Protein AF-A0A3M1FA22-F1 (afdb_monomer)

Nearest PDB structures (foldseek):
  4tx5-assembly1_A  TM=2.414E-01  e=2.608E+00  Homo sapiens

Solvent-accessible surface area (backbone atoms only — not comparable to full-atom values): 14957 Å² total; per-residue (Å²): 143,89,87,89,90,87,85,82,82,72,70,73,69,61,61,70,62,59,69,70,68,76,74,78,75,74,78,82,72,77,76,82,73,74,78,55,62,67,58,56,53,53,51,50,57,51,53,48,64,76,40,41,70,59,52,52,51,50,49,53,50,51,63,52,46,52,60,30,49,50,44,39,55,64,57,46,44,68,72,73,44,65,66,33,44,54,55,23,42,53,50,51,52,52,51,54,51,51,53,44,49,54,53,47,43,71,76,42,73,85,56,55,72,69,62,46,52,53,53,44,52,54,51,48,54,51,48,51,69,74,40,44,69,61,50,52,50,52,22,51,57,46,15,48,60,50,46,59,77,48,25,49,98,85,66,49,53,60,70,95,52,70,68,61,52,58,39,47,54,30,12,51,34,32,65,75,76,69,40,62,42,80,45,72,59,94,92,37,36,24,28,53,89,43,67,69,88,76,33,40,82,51,74,87,49,68,68,23,51,50,46,28,50,50,34,58,62,49,34,77,81,41,70,89,62,53,64,65,61,48,53,67,44,45,64,34,52,52,54,34,59,48,44,57,62,50,35,56,53,29,25,72,77,54,38,82,82,54,53

Mean predicted aligned error: 10.84 Å

Sequence (259 aa):
MAKRKRKRNKNQRADLRKEGSQKATKEFRPSGTSINLSEWIGASSRFVRHNQRVLSALLLLVLVLIPFYTSVHFRMYPATLPITEKWAADTILNSVRNDLNAQITKQYPNLPPERKREVIEQELQKILAQQKSDFEAQVSQLSEQFKERLQDDTGQTYLLAIDPYFYLRRAELIVKTGDVCDEIRNGKCWDNHMIAPLGVPTKKDFHSSFGAWLYKAVSVFKPNLTVKNVFFYIPVLIASLSVIPAFFVGRRFGGNVAG

Radius of gyration: 34.2 Å; Cα contacts (8 Å, |Δi|>4): 177; chains: 1; bounding box: 95×69×77 Å

Foldseek 3Di:
DDDDDPDDPDPVVVPVVVVVPPPPPPPPPPPPPPVPVVVVVVVVVVVCVVCVVVVLVVVLVVVLVVQLVVLLVVLCCLLVVVVLLVVQLVVVLVVLLVVLLVVCCVVCVPDDPVVSVVVSVVVSVVCCVVCVVVSSVSSVVSSVVVQPVQAPPVSGGDDPDDVLVLLLQQLVCCLVPVGSAPDADPNFGWHCVPPPNPTDTDHDDPSSPVLNVQCVVVCVVPVPDDSRNSSSCPSSVVSSVVSVVCSVVLCVPPNSVRD

Structure (mmCIF, N/CA/C/O backbone):
data_AF-A0A3M1FA22-F1
#
_entry.id   AF-A0A3M1FA22-F1
#
loop_
_atom_site.group_PDB
_atom_site.id
_atom_site.type_symbol
_atom_site.label_atom_id
_atom_site.label_alt_id
_atom_site.label_comp_id
_atom_site.label_asym_id
_atom_site.label_entity_id
_atom_site.label_seq_id
_atom_site.pdbx_PDB_ins_code
_atom_site.Cartn_x
_atom_site.Cartn_y
_atom_site.Cartn_z
_atom_site.occupancy
_atom_site.B_iso_or_equiv
_atom_site.auth_seq_id
_atom_site.auth_comp_id
_atom_site.auth_asym_id
_atom_site.auth_atom_id
_atom_site.pdbx_PDB_model_num
ATOM 1 N N . MET A 1 1 ? -66.295 -22.919 32.875 1.00 49.31 1 MET A N 1
ATOM 2 C CA . MET A 1 1 ? -65.622 -24.187 33.250 1.00 49.31 1 MET A CA 1
ATOM 3 C C . MET A 1 1 ? -64.125 -24.117 32.920 1.00 49.31 1 MET A C 1
ATOM 5 O O . MET A 1 1 ? -63.765 -24.459 31.809 1.00 49.31 1 MET A O 1
ATOM 9 N N . ALA A 1 2 ? -63.242 -23.652 33.818 1.00 50.97 2 ALA A N 1
ATOM 10 C CA . ALA A 1 2 ? -61.779 -23.741 33.609 1.00 50.97 2 ALA A CA 1
ATOM 11 C C . ALA A 1 2 ? -60.977 -23.398 34.885 1.00 50.97 2 ALA A C 1
ATOM 13 O O . ALA A 1 2 ? -60.252 -22.412 34.943 1.00 50.97 2 ALA A O 1
ATOM 14 N N . LYS A 1 3 ? -61.097 -24.202 35.946 1.00 49.94 3 LYS A N 1
ATOM 15 C CA . LYS A 1 3 ? -60.182 -24.150 37.103 1.00 49.94 3 LYS A CA 1
ATOM 16 C C . LYS A 1 3 ? -59.990 -25.562 37.640 1.00 49.94 3 LYS A C 1
ATOM 18 O O . LYS A 1 3 ? -60.784 -25.992 38.461 1.00 49.94 3 LYS A O 1
ATOM 23 N N . ARG A 1 4 ? -58.971 -26.284 37.153 1.00 54.47 4 ARG A N 1
ATOM 24 C CA . ARG A 1 4 ? -58.336 -27.460 37.804 1.00 54.47 4 ARG A CA 1
ATOM 25 C C . ARG A 1 4 ? -57.328 -28.106 36.844 1.00 54.47 4 ARG A C 1
ATOM 27 O O . ARG A 1 4 ? -57.665 -29.064 36.169 1.00 54.47 4 ARG A O 1
ATOM 34 N N . LYS A 1 5 ? -56.097 -27.583 36.752 1.00 53.31 5 LYS A N 1
ATOM 35 C CA . LYS A 1 5 ? -54.937 -28.303 36.159 1.00 53.31 5 LYS A CA 1
ATOM 36 C C . LYS A 1 5 ? -53.596 -27.601 36.456 1.00 53.31 5 LYS A C 1
ATOM 38 O O . LYS A 1 5 ? -52.789 -27.348 35.577 1.00 53.31 5 LYS A O 1
ATOM 43 N N . ARG A 1 6 ? -53.332 -27.257 37.720 1.00 54.47 6 ARG A N 1
ATOM 44 C CA . ARG A 1 6 ? -52.010 -26.772 38.173 1.00 54.47 6 ARG A CA 1
ATOM 45 C C . ARG A 1 6 ? -51.721 -27.284 39.583 1.00 54.47 6 ARG A C 1
ATOM 47 O O . ARG A 1 6 ? -51.854 -26.538 40.542 1.00 54.47 6 ARG A O 1
ATOM 54 N N . LYS A 1 7 ? -51.393 -28.572 39.735 1.00 52.28 7 LYS A N 1
ATOM 55 C CA . LYS A 1 7 ? -50.818 -29.077 41.004 1.00 52.28 7 LYS A CA 1
ATOM 56 C C . LYS A 1 7 ? -50.035 -30.397 40.928 1.00 52.28 7 LYS A C 1
ATOM 58 O O . LYS A 1 7 ? -49.701 -30.937 41.970 1.00 52.28 7 LYS A O 1
ATOM 63 N N . ARG A 1 8 ? -49.699 -30.915 39.737 1.00 52.19 8 ARG A N 1
ATOM 64 C CA . ARG A 1 8 ? -49.077 -32.252 39.609 1.00 52.19 8 ARG A CA 1
ATOM 65 C C . ARG A 1 8 ? -47.599 -32.297 39.204 1.00 52.19 8 ARG A C 1
ATOM 67 O O . ARG A 1 8 ? -47.082 -33.389 39.055 1.00 52.19 8 ARG A O 1
ATOM 74 N N . ASN A 1 9 ? -46.906 -31.161 39.068 1.00 51.38 9 ASN A N 1
ATOM 75 C CA . ASN A 1 9 ? -45.573 -31.142 38.440 1.00 51.38 9 ASN A CA 1
ATOM 76 C C . ASN A 1 9 ? -44.410 -30.652 39.331 1.00 51.38 9 ASN A C 1
ATOM 78 O O . ASN A 1 9 ? -43.408 -30.165 38.819 1.00 51.38 9 ASN A O 1
ATOM 82 N N . LYS A 1 10 ? -44.538 -30.727 40.667 1.00 53.62 10 LYS A N 1
ATOM 83 C CA . LYS A 1 10 ? -43.432 -30.396 41.595 1.00 53.62 10 LYS A CA 1
ATOM 84 C C . LYS A 1 10 ? -42.736 -31.612 42.220 1.00 53.62 10 LYS A C 1
ATOM 86 O O . LYS A 1 10 ? -41.577 -31.479 42.588 1.00 53.62 10 LYS A O 1
ATOM 91 N N . ASN A 1 11 ? -43.366 -32.790 42.257 1.00 50.53 11 ASN A N 1
ATOM 92 C CA . ASN A 1 11 ? -42.772 -33.954 42.932 1.00 50.53 11 ASN A CA 1
ATOM 93 C C . ASN A 1 11 ? -41.852 -34.802 42.036 1.00 50.53 11 ASN A C 1
ATOM 95 O O . ASN A 1 11 ? -40.960 -35.450 42.557 1.00 50.53 11 ASN A O 1
ATOM 99 N N . GLN A 1 12 ? -41.959 -34.733 40.703 1.00 53.31 12 GLN A N 1
ATOM 100 C CA . GLN A 1 12 ? -41.071 -35.497 39.803 1.00 53.31 12 GLN A CA 1
ATOM 101 C C . GLN A 1 12 ? -39.657 -34.908 39.635 1.00 53.31 12 GLN A C 1
ATOM 103 O O . GLN A 1 12 ? -38.769 -35.582 39.125 1.00 53.31 12 GLN A O 1
ATOM 108 N N . ARG A 1 13 ? -39.410 -33.663 40.068 1.00 53.06 13 ARG A N 1
ATOM 109 C CA . ARG A 1 13 ? -38.077 -33.029 39.974 1.00 53.06 13 ARG A CA 1
ATOM 110 C C . ARG A 1 13 ? -37.176 -33.274 41.190 1.00 53.06 13 ARG A C 1
ATOM 112 O O . ARG A 1 13 ? -36.001 -32.927 41.127 1.00 53.06 13 ARG A O 1
ATOM 119 N N . ALA A 1 14 ? -37.700 -33.847 42.275 1.00 53.50 14 ALA A N 1
ATOM 120 C CA . ALA A 1 14 ? -36.906 -34.144 43.468 1.00 53.50 14 ALA A CA 1
ATOM 121 C C . ALA A 1 14 ? -36.175 -35.497 43.369 1.00 53.50 14 ALA A C 1
ATOM 123 O O . ALA A 1 14 ? -35.043 -35.602 43.838 1.00 53.50 14 ALA A O 1
ATOM 124 N N . ASP A 1 15 ? -36.763 -36.487 42.692 1.00 53.47 15 ASP A N 1
ATOM 125 C CA . ASP A 1 15 ? -36.201 -37.845 42.641 1.00 53.47 15 ASP A CA 1
ATOM 126 C C . ASP A 1 15 ? -35.085 -38.004 41.596 1.00 53.47 15 ASP A C 1
ATOM 128 O O . ASP A 1 15 ? -34.085 -38.673 41.853 1.00 53.47 15 ASP A O 1
ATOM 132 N N . LEU A 1 16 ? -35.137 -37.263 40.482 1.00 53.31 16 LEU A N 1
ATOM 133 C CA . LEU A 1 16 ? -34.076 -37.281 39.458 1.00 53.31 16 LEU A CA 1
ATOM 134 C C . LEU A 1 16 ? -32.750 -36.641 39.914 1.00 53.31 16 LEU A C 1
ATOM 136 O O . LEU A 1 16 ? -31.742 -36.741 39.217 1.00 53.31 16 LEU A O 1
ATOM 140 N N . ARG A 1 17 ? -32.719 -35.984 41.082 1.00 52.06 17 ARG A N 1
ATOM 141 C CA . ARG A 1 17 ? -31.495 -35.384 41.639 1.00 52.06 17 ARG A CA 1
ATOM 142 C C . ARG A 1 17 ? -30.703 -36.335 42.539 1.00 52.06 17 ARG A C 1
ATOM 144 O O . ARG A 1 17 ? -29.546 -36.039 42.822 1.00 52.06 17 ARG A O 1
ATOM 151 N N . LYS A 1 18 ? -31.286 -37.459 42.977 1.00 52.22 18 LYS A N 1
ATOM 152 C CA . LYS A 1 18 ? -30.604 -38.411 43.872 1.00 52.22 18 LYS A CA 1
ATOM 153 C C . LYS A 1 18 ? -29.919 -39.567 43.139 1.00 52.22 18 LYS A C 1
ATOM 155 O O . LYS A 1 18 ? -28.879 -40.019 43.605 1.00 52.22 18 LYS A O 1
ATOM 160 N N . GLU A 1 19 ? -30.391 -39.967 41.958 1.00 49.94 19 GLU A N 1
ATOM 161 C CA . GLU A 1 19 ? -29.734 -41.032 41.174 1.00 49.94 19 GLU A CA 1
ATOM 162 C C . GLU A 1 19 ? -28.471 -40.571 40.422 1.00 49.94 19 GLU A C 1
ATOM 164 O O . GLU A 1 19 ? -27.585 -41.378 40.143 1.00 49.94 19 GLU A O 1
ATOM 169 N N . GLY A 1 20 ? -28.322 -39.268 40.153 1.00 48.00 20 GLY A N 1
ATOM 170 C CA . GLY A 1 20 ? -27.117 -38.714 39.518 1.00 48.00 20 GLY A CA 1
ATOM 171 C C . GLY A 1 20 ? -25.908 -38.563 40.452 1.00 48.00 20 GLY A C 1
ATOM 172 O O . GLY A 1 20 ? -24.789 -38.404 39.974 1.00 48.00 20 GLY A O 1
ATOM 173 N N . SER A 1 21 ? -26.108 -38.627 41.774 1.00 51.03 21 SER A N 1
ATOM 174 C CA . SER A 1 21 ? -25.048 -38.353 42.758 1.00 51.03 21 SER A CA 1
ATOM 175 C C . SER A 1 21 ? -24.297 -39.600 43.240 1.00 51.03 21 SER A C 1
ATOM 177 O O . SER A 1 21 ? -23.256 -39.454 43.873 1.00 51.03 21 SER A O 1
ATOM 179 N N . GLN A 1 22 ? -24.785 -40.814 42.959 1.00 51.31 22 GLN A N 1
ATOM 180 C CA . GLN A 1 22 ? -24.166 -42.059 43.450 1.00 51.31 22 GLN A CA 1
ATOM 181 C C . GLN A 1 22 ? -23.336 -42.816 42.399 1.00 51.31 22 GLN A C 1
ATOM 183 O O . GLN A 1 22 ? -22.720 -43.826 42.721 1.00 51.31 22 GLN A O 1
ATOM 188 N N . LYS A 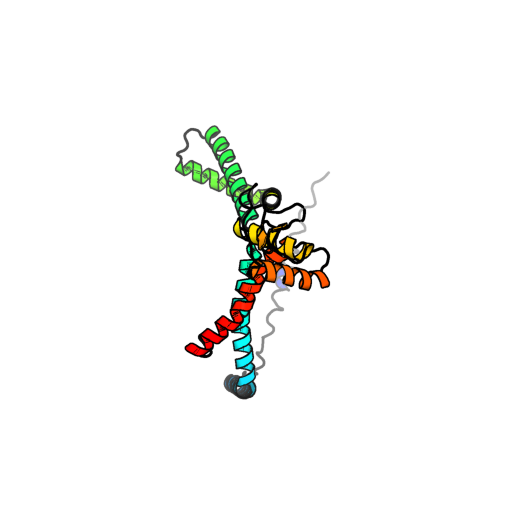1 23 ? -23.253 -42.329 41.151 1.00 51.00 23 LYS A N 1
ATOM 189 C CA . LYS A 1 23 ? -22.415 -42.936 40.094 1.00 51.00 23 LYS A CA 1
ATOM 190 C C . LYS A 1 23 ? -21.065 -42.242 39.859 1.00 51.00 23 LYS A C 1
ATOM 192 O O . LYS A 1 23 ? -20.334 -42.648 38.961 1.00 51.00 23 LYS A O 1
ATOM 197 N N . ALA A 1 24 ? -20.705 -41.238 40.660 1.00 54.25 24 ALA A N 1
ATOM 198 C CA . ALA A 1 24 ? -19.512 -40.409 40.444 1.00 54.25 24 ALA A CA 1
ATOM 199 C C . ALA A 1 24 ? -18.382 -40.627 41.471 1.00 54.25 24 ALA A C 1
ATOM 201 O O . ALA A 1 24 ? -17.575 -39.735 41.702 1.00 54.25 24 ALA A O 1
ATOM 202 N N . THR A 1 25 ? -18.294 -41.812 42.074 1.00 52.91 25 THR A N 1
ATOM 203 C CA . THR A 1 25 ? -17.141 -42.237 42.889 1.00 52.91 25 THR A CA 1
ATOM 204 C C . THR A 1 25 ? -16.625 -43.591 42.410 1.00 52.91 25 THR A C 1
ATOM 206 O O . THR A 1 25 ? -16.435 -44.528 43.179 1.00 52.91 25 THR A O 1
ATOM 209 N N . LYS A 1 26 ? -16.371 -43.716 41.101 1.00 53.75 26 LYS A N 1
ATOM 210 C CA . LYS A 1 26 ? -15.344 -44.662 40.657 1.00 53.75 26 LYS A CA 1
ATOM 211 C C . LYS A 1 26 ? -14.007 -44.041 41.027 1.00 53.75 26 LYS A C 1
ATOM 213 O O . LYS A 1 26 ? -13.558 -43.106 40.373 1.00 53.75 26 LYS A O 1
ATOM 218 N N . GLU A 1 27 ? -13.446 -44.544 42.120 1.00 54.69 27 GLU A N 1
ATOM 219 C CA . GLU A 1 27 ? -12.057 -44.370 42.528 1.00 54.69 27 GLU A CA 1
ATOM 220 C C . GLU A 1 27 ? -11.155 -44.382 41.288 1.00 54.69 27 GLU A C 1
ATOM 222 O O . GLU A 1 27 ? -10.941 -45.416 40.649 1.00 54.69 27 GLU A O 1
ATOM 227 N N . PHE A 1 28 ? -10.663 -43.203 40.916 1.00 57.84 28 PHE A N 1
ATOM 228 C CA . PHE A 1 28 ? -9.577 -43.072 39.964 1.00 57.84 28 PHE A CA 1
ATOM 229 C C . PHE A 1 28 ? -8.345 -43.650 40.656 1.00 57.84 28 PHE A C 1
ATOM 231 O O . PHE A 1 28 ? -7.681 -42.963 41.426 1.00 57.84 28 PHE A O 1
ATOM 238 N N . ARG A 1 29 ? -8.079 -44.942 40.449 1.00 55.88 29 ARG A N 1
ATOM 239 C CA . ARG A 1 29 ? -6.776 -45.525 40.761 1.00 55.88 29 ARG A CA 1
ATOM 240 C C . ARG A 1 29 ? -5.818 -44.997 39.697 1.00 55.88 29 ARG A C 1
ATOM 242 O O . ARG A 1 29 ? -5.951 -45.428 38.549 1.00 55.88 29 ARG A O 1
ATOM 249 N N . PRO A 1 30 ? -4.895 -44.070 40.011 1.00 57.91 30 PRO A N 1
ATOM 250 C CA . PRO A 1 30 ? -3.861 -43.718 39.056 1.00 57.91 30 PRO A CA 1
ATOM 251 C C . PRO A 1 30 ? -3.089 -45.005 38.766 1.00 57.91 30 PRO A C 1
ATOM 253 O O . PRO A 1 30 ? -2.497 -45.596 39.669 1.00 57.91 30 PRO A O 1
ATOM 256 N N . SER A 1 31 ? -3.151 -45.495 37.528 1.00 60.25 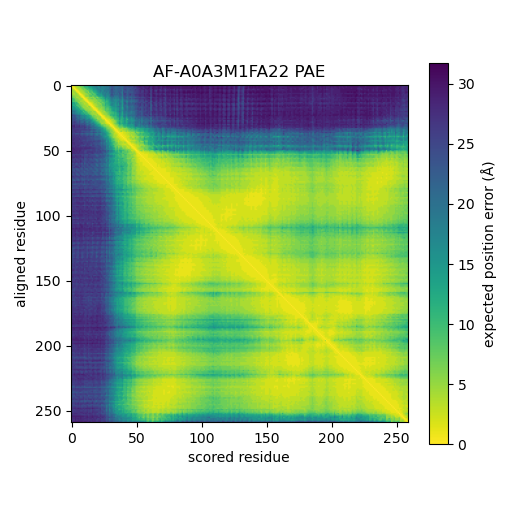31 SER A N 1
ATOM 257 C CA . SER A 1 31 ? -2.254 -46.552 37.080 1.00 60.25 31 SER A CA 1
ATOM 258 C C . SER A 1 31 ? -0.839 -46.026 37.292 1.00 60.25 31 SER A C 1
ATOM 260 O O . SER A 1 31 ? -0.435 -45.068 36.634 1.00 60.25 31 SER A O 1
ATOM 262 N N . GLY A 1 32 ? -0.136 -46.589 38.274 1.00 57.88 32 GLY A N 1
ATOM 263 C CA . GLY A 1 32 ? 1.188 -46.170 38.722 1.00 57.88 32 GLY A CA 1
ATOM 264 C C . GLY A 1 32 ? 2.287 -46.480 37.712 1.00 57.88 32 GLY A C 1
ATOM 265 O O . GLY A 1 32 ? 3.262 -47.138 38.046 1.00 57.88 32 GLY A O 1
ATOM 266 N N . THR A 1 33 ? 2.159 -45.999 36.480 1.00 63.16 33 THR A N 1
ATOM 267 C CA . THR A 1 33 ? 3.319 -45.698 35.649 1.00 63.16 33 THR A CA 1
ATOM 268 C C . THR A 1 33 ? 3.895 -44.394 36.178 1.00 63.16 33 THR A C 1
ATOM 270 O O . THR A 1 33 ? 3.493 -43.310 35.752 1.00 63.16 33 THR A O 1
ATOM 273 N N . SER A 1 34 ? 4.791 -44.483 37.162 1.00 66.94 34 SER A N 1
ATOM 274 C CA . SER A 1 34 ? 5.666 -43.366 37.501 1.00 66.94 34 SER A CA 1
ATOM 275 C C . SER A 1 34 ? 6.466 -43.037 36.243 1.00 66.94 34 SER A C 1
ATOM 277 O O . SER A 1 34 ? 7.372 -43.767 35.850 1.00 66.94 34 SER A O 1
ATOM 279 N N . ILE A 1 35 ? 6.076 -41.966 35.549 1.00 64.88 35 ILE A N 1
ATOM 280 C CA . ILE A 1 35 ? 6.844 -41.455 34.418 1.00 64.88 35 ILE A CA 1
ATOM 281 C C . ILE A 1 35 ? 8.196 -41.053 34.996 1.00 64.88 35 ILE A C 1
ATOM 283 O O . ILE A 1 35 ? 8.306 -40.071 35.732 1.00 64.88 35 ILE A O 1
ATOM 287 N N . ASN A 1 36 ? 9.213 -41.863 34.723 1.00 72.81 36 ASN A N 1
ATOM 288 C CA . ASN A 1 36 ? 10.549 -41.626 35.222 1.00 72.81 36 ASN A CA 1
ATOM 289 C C . ASN A 1 36 ? 11.136 -40.451 34.436 1.00 72.81 36 ASN A C 1
ATOM 291 O O . ASN A 1 36 ? 11.658 -40.605 33.332 1.00 72.81 36 ASN A O 1
ATOM 295 N N . LEU A 1 37 ? 10.979 -39.246 34.988 1.00 70.25 37 LEU A N 1
ATOM 296 C CA . LEU A 1 37 ? 11.345 -37.987 34.338 1.00 70.25 37 LEU A CA 1
ATOM 297 C C . LEU A 1 37 ? 12.810 -37.998 33.865 1.00 70.25 37 LEU A C 1
ATOM 299 O O . LEU A 1 37 ? 13.131 -37.448 32.815 1.00 70.25 37 LEU A O 1
ATOM 303 N N . SER A 1 38 ? 13.681 -38.699 34.596 1.00 75.12 38 SER A N 1
ATOM 304 C CA . SER A 1 38 ? 15.095 -38.875 34.254 1.00 75.12 38 SER A CA 1
ATOM 305 C C . SER A 1 38 ? 15.324 -39.679 32.964 1.00 75.12 38 SER A C 1
ATOM 307 O O . SER A 1 38 ? 16.185 -39.311 32.163 1.00 75.12 38 SER A O 1
ATOM 309 N N . GLU A 1 39 ? 14.523 -40.715 32.695 1.00 72.31 39 GLU A N 1
ATOM 310 C CA . GLU A 1 39 ? 14.610 -41.503 31.459 1.00 72.31 39 GLU A CA 1
ATOM 311 C C . GLU A 1 39 ? 14.095 -40.714 30.256 1.00 72.31 39 GLU A C 1
ATOM 313 O O . GLU A 1 39 ? 14.698 -40.758 29.181 1.00 72.31 39 GLU A O 1
ATOM 318 N N . TRP A 1 40 ? 13.035 -39.924 30.441 1.00 69.12 40 TRP A N 1
ATOM 319 C CA . TRP A 1 40 ? 12.486 -39.071 29.385 1.00 69.12 40 TRP A CA 1
ATOM 320 C C . TRP A 1 40 ? 13.443 -37.921 29.018 1.00 69.12 40 TRP A C 1
ATOM 322 O O . TRP A 1 40 ? 13.670 -37.633 27.839 1.00 69.12 40 TRP A O 1
ATOM 332 N N . ILE A 1 41 ? 14.101 -37.320 30.015 1.00 70.56 41 ILE A N 1
ATOM 333 C CA . ILE A 1 41 ? 15.177 -36.332 29.817 1.00 70.56 41 ILE A CA 1
ATOM 334 C C . ILE A 1 41 ? 16.418 -36.987 29.167 1.00 70.56 41 ILE A C 1
ATOM 336 O O . ILE A 1 41 ? 17.057 -36.418 28.276 1.00 70.56 41 ILE A O 1
ATOM 340 N N . GLY A 1 42 ? 16.754 -38.222 29.548 1.00 72.06 42 GLY A N 1
ATOM 341 C CA . GLY A 1 42 ? 17.864 -38.983 28.963 1.00 72.06 42 GLY A CA 1
ATOM 342 C C . GLY A 1 42 ? 17.625 -39.420 27.511 1.00 72.06 42 GLY A C 1
ATOM 343 O O . GLY A 1 42 ? 18.556 -39.448 26.702 1.00 72.06 42 GLY A O 1
ATOM 344 N N . ALA A 1 43 ? 16.385 -39.753 27.148 1.00 69.31 43 ALA A N 1
ATOM 345 C CA . ALA A 1 43 ? 15.997 -40.092 25.780 1.00 69.31 43 ALA A CA 1
ATOM 346 C C . ALA A 1 43 ? 15.965 -38.849 24.875 1.00 69.31 43 ALA A C 1
ATOM 348 O O . ALA A 1 43 ? 16.538 -38.868 23.783 1.00 69.31 43 ALA A O 1
ATOM 349 N N . SER A 1 44 ? 15.391 -37.740 25.357 1.00 66.12 44 SER A N 1
ATOM 350 C CA . SER A 1 44 ? 15.338 -36.479 24.606 1.00 66.12 44 SER A CA 1
ATOM 351 C C . SER A 1 44 ? 16.732 -35.882 24.370 1.00 66.12 44 SER A C 1
ATOM 353 O O . SER A 1 44 ? 17.049 -35.488 23.250 1.00 66.12 44 SER A O 1
ATOM 355 N N . SER A 1 45 ? 17.632 -35.915 25.358 1.00 72.94 45 SER A N 1
ATOM 356 C CA . SER A 1 45 ? 19.009 -35.408 25.203 1.00 72.94 45 SER A CA 1
ATOM 357 C C . SER A 1 45 ? 19.898 -36.245 24.266 1.00 72.94 45 SER A C 1
ATOM 359 O O . SER A 1 45 ? 20.851 -35.719 23.680 1.00 72.94 45 SER A O 1
ATOM 361 N N . ARG A 1 46 ? 19.619 -37.548 24.101 1.00 70.62 46 ARG A N 1
ATOM 362 C CA . ARG A 1 46 ? 20.296 -38.407 23.109 1.00 70.62 46 ARG A CA 1
ATOM 363 C C . ARG A 1 46 ? 19.790 -38.134 21.695 1.00 70.62 46 ARG A C 1
ATOM 365 O O . ARG A 1 46 ? 20.602 -37.997 20.783 1.00 70.62 46 ARG A O 1
ATOM 372 N N . PHE A 1 47 ? 18.480 -37.960 21.534 1.00 66.69 47 PHE A N 1
ATOM 373 C CA . PHE A 1 47 ? 17.872 -37.580 20.259 1.00 66.69 47 PHE A CA 1
ATOM 374 C C . PHE A 1 47 ? 18.351 -36.201 19.778 1.00 66.69 47 PHE A C 1
ATOM 376 O O . PHE A 1 47 ? 18.742 -36.044 18.623 1.00 66.69 47 PHE A O 1
ATOM 383 N N . VAL A 1 48 ? 18.416 -35.217 20.682 1.00 70.50 48 VAL A N 1
ATOM 384 C CA . VAL A 1 48 ? 18.900 -33.859 20.379 1.00 70.50 48 VAL A CA 1
ATOM 385 C C . VAL A 1 48 ? 20.359 -33.863 19.920 1.00 70.50 48 VAL A C 1
ATOM 387 O O . VAL A 1 48 ? 20.689 -33.171 18.962 1.00 70.50 48 VAL A O 1
ATOM 390 N N . ARG A 1 49 ? 21.233 -34.663 20.545 1.00 72.56 49 ARG A N 1
ATOM 391 C CA . ARG A 1 49 ? 22.640 -34.782 20.119 1.00 72.56 49 ARG A CA 1
ATOM 392 C C . ARG A 1 49 ? 22.789 -35.470 18.764 1.00 72.56 49 ARG A C 1
ATOM 394 O O . ARG A 1 49 ? 23.601 -35.029 17.957 1.00 72.56 49 ARG A O 1
ATOM 401 N N . HIS A 1 50 ? 21.996 -36.508 18.496 1.00 77.56 50 HIS A N 1
ATOM 402 C CA . HIS A 1 50 ? 22.029 -37.209 17.210 1.00 77.56 50 HIS A CA 1
ATOM 403 C C . HIS A 1 50 ? 21.539 -36.317 16.055 1.00 77.56 50 HIS A C 1
ATOM 405 O O . HIS A 1 50 ? 22.134 -36.308 14.981 1.00 77.56 50 HIS A O 1
ATOM 411 N N . ASN A 1 51 ? 20.527 -35.481 16.312 1.00 84.19 51 ASN A N 1
ATOM 412 C CA . ASN A 1 51 ? 19.900 -34.624 15.303 1.00 84.19 51 ASN A CA 1
ATOM 413 C C . ASN A 1 51 ? 20.322 -33.150 15.383 1.00 84.19 51 ASN A C 1
ATOM 415 O O . ASN A 1 51 ? 19.686 -32.297 14.762 1.00 84.19 51 ASN A O 1
ATOM 419 N N . GLN A 1 52 ? 21.399 -32.824 16.104 1.00 84.25 52 GLN A N 1
ATOM 420 C CA . GLN A 1 52 ? 21.781 -31.437 16.390 1.00 84.25 52 GLN A CA 1
ATOM 421 C C . GLN A 1 52 ? 21.959 -30.597 15.117 1.00 84.25 52 GLN A C 1
ATOM 423 O O . GLN A 1 52 ? 21.495 -29.464 15.061 1.00 84.25 52 GLN A O 1
ATOM 428 N N . ARG A 1 53 ? 22.555 -31.163 14.057 1.00 83.00 53 ARG A N 1
ATOM 429 C CA . ARG A 1 53 ? 22.741 -30.468 12.768 1.00 83.00 53 ARG A CA 1
ATOM 430 C C . ARG A 1 53 ? 21.416 -30.145 12.074 1.00 83.00 53 ARG A C 1
ATOM 432 O O . ARG A 1 53 ? 21.260 -29.049 11.545 1.00 83.00 53 ARG A O 1
ATOM 439 N N . VAL A 1 54 ? 20.465 -31.079 12.105 1.00 85.88 54 VAL A N 1
ATOM 440 C CA . VAL A 1 54 ? 19.126 -30.898 11.520 1.00 85.88 54 VAL A CA 1
ATOM 441 C C . VAL A 1 54 ? 18.340 -29.867 12.325 1.00 85.88 54 VAL A C 1
ATOM 443 O O . VAL A 1 54 ? 17.738 -28.966 11.750 1.00 85.88 54 VAL A O 1
ATOM 446 N N . LEU A 1 55 ? 18.411 -29.943 13.656 1.00 85.12 55 LEU A N 1
ATOM 447 C CA . LEU A 1 55 ? 17.749 -28.997 14.549 1.00 85.12 55 LEU A CA 1
ATOM 448 C C . LEU A 1 55 ? 18.303 -27.573 14.374 1.00 85.12 55 LEU A C 1
ATOM 450 O O . LEU A 1 55 ? 17.534 -26.620 14.306 1.00 85.12 55 LEU A O 1
ATOM 454 N N . SER A 1 56 ? 19.625 -27.423 14.234 1.00 84.06 56 SER A N 1
ATOM 455 C CA . SER A 1 56 ? 20.257 -26.132 13.940 1.00 84.06 56 SER A CA 1
ATOM 456 C C . SER A 1 56 ? 19.871 -25.589 12.562 1.00 84.06 56 SER A C 1
ATOM 458 O O . SER A 1 56 ? 19.638 -24.392 12.435 1.00 84.06 56 SER A O 1
ATOM 460 N N . ALA A 1 57 ? 19.770 -26.437 11.536 1.00 86.62 57 ALA A N 1
ATOM 461 C CA . ALA A 1 57 ? 19.324 -26.011 10.209 1.00 86.62 57 ALA A CA 1
ATOM 462 C C . ALA A 1 57 ? 17.853 -25.558 10.212 1.00 86.62 57 ALA A C 1
ATOM 464 O O . ALA A 1 57 ? 17.531 -24.526 9.628 1.00 86.62 57 ALA A O 1
ATOM 465 N N . LEU A 1 58 ? 16.979 -26.286 10.914 1.00 89.00 58 LEU A N 1
ATOM 466 C CA . LEU A 1 58 ? 15.576 -25.904 11.099 1.00 89.00 58 LEU A CA 1
ATOM 467 C C . LEU A 1 58 ? 15.443 -24.589 11.866 1.00 89.00 58 LEU A C 1
ATOM 469 O O . LEU A 1 58 ? 14.659 -23.734 11.468 1.00 89.00 58 LEU A O 1
ATOM 473 N N . LEU A 1 59 ? 16.233 -24.401 12.926 1.00 88.81 59 LEU A N 1
ATOM 474 C CA . LEU A 1 59 ? 16.258 -23.149 13.678 1.00 88.81 59 LEU A CA 1
ATOM 475 C C . LEU A 1 59 ? 16.647 -21.968 12.776 1.00 88.81 59 LEU A C 1
ATOM 477 O O . LEU A 1 59 ? 15.943 -20.964 12.763 1.00 88.81 59 LEU A O 1
ATOM 481 N N . LEU A 1 60 ? 17.722 -22.102 11.990 1.00 88.06 60 LEU A N 1
ATOM 482 C CA . LEU A 1 60 ? 18.153 -21.062 11.047 1.00 88.06 60 LEU A CA 1
ATOM 483 C C . LEU A 1 60 ? 17.067 -20.758 10.008 1.00 88.06 60 LEU A C 1
ATOM 485 O O . LEU A 1 60 ? 16.804 -19.599 9.711 1.00 88.06 60 LEU A O 1
ATOM 489 N N . LEU A 1 61 ? 16.401 -21.787 9.484 1.00 90.50 61 LEU A N 1
ATOM 490 C CA . LEU A 1 61 ? 15.296 -21.612 8.546 1.00 90.50 61 LEU A CA 1
ATOM 491 C C . LEU A 1 61 ? 14.134 -20.835 9.183 1.00 90.50 61 LEU A C 1
ATOM 493 O O . LEU A 1 61 ? 13.630 -19.896 8.575 1.00 90.50 61 LEU A O 1
ATOM 497 N N . VAL A 1 62 ? 13.749 -21.161 10.418 1.00 90.88 62 VAL A N 1
ATOM 498 C CA . VAL A 1 62 ? 12.713 -20.416 11.152 1.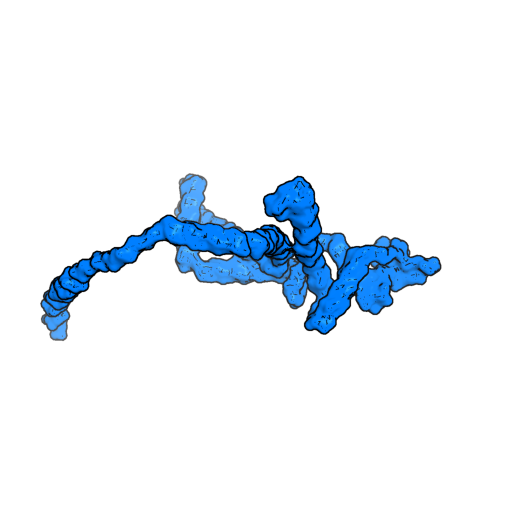00 90.88 62 VAL A CA 1
ATOM 499 C C . VAL A 1 62 ? 13.134 -18.959 11.382 1.00 90.88 62 VAL A C 1
ATOM 501 O O . VAL A 1 62 ? 12.322 -18.058 11.173 1.00 90.88 62 VAL A O 1
ATOM 504 N N . LEU A 1 63 ? 14.400 -18.714 11.734 1.00 89.75 63 LEU A N 1
ATOM 505 C CA . LEU A 1 63 ? 14.940 -17.363 11.930 1.00 89.75 63 LEU A CA 1
ATOM 506 C C . LEU A 1 63 ? 14.923 -16.516 10.651 1.00 89.75 63 LEU A C 1
ATOM 508 O O . LEU A 1 63 ? 14.706 -15.315 10.746 1.00 89.75 63 LEU A O 1
ATOM 512 N N . VAL A 1 64 ? 15.074 -17.115 9.465 1.00 92.06 64 VAL A N 1
ATOM 513 C CA . VAL A 1 64 ? 14.901 -16.411 8.177 1.00 92.06 64 VAL A CA 1
ATOM 514 C C . VAL A 1 64 ? 13.422 -16.219 7.834 1.00 92.06 64 VAL A C 1
ATOM 516 O O . VAL A 1 64 ? 13.026 -15.172 7.319 1.00 92.06 64 VAL A O 1
ATOM 519 N N . LEU A 1 65 ? 12.583 -17.222 8.102 1.00 93.50 65 LEU A N 1
ATOM 520 C CA . LEU A 1 65 ? 11.176 -17.202 7.701 1.00 93.50 65 LEU A CA 1
ATOM 521 C C . LEU A 1 65 ? 10.343 -16.172 8.465 1.00 93.50 65 LEU A C 1
ATOM 523 O O . LEU A 1 65 ? 9.438 -15.587 7.877 1.00 93.50 65 LEU A O 1
ATOM 527 N N . ILE A 1 66 ? 10.639 -15.919 9.741 1.00 93.31 66 ILE A N 1
ATOM 528 C CA . ILE A 1 66 ? 9.930 -14.905 10.537 1.00 93.31 66 ILE A CA 1
ATOM 529 C C . ILE A 1 66 ? 10.061 -13.495 9.921 1.00 93.31 66 ILE A C 1
ATOM 531 O O . ILE A 1 66 ? 9.027 -12.909 9.595 1.00 93.31 66 ILE A O 1
ATOM 535 N N . PRO A 1 67 ? 11.271 -12.932 9.713 1.00 93.56 67 PRO A N 1
ATOM 536 C CA . PRO A 1 67 ? 11.439 -11.617 9.095 1.00 93.56 67 PRO A CA 1
ATOM 537 C C . PRO A 1 67 ? 10.977 -11.591 7.636 1.00 93.56 67 PRO A C 1
ATOM 539 O O . PRO A 1 67 ? 10.486 -10.566 7.166 1.00 93.56 67 PRO A O 1
ATOM 542 N N . PHE A 1 68 ? 11.079 -12.712 6.917 1.00 95.38 68 PHE A N 1
ATOM 543 C CA . PHE A 1 68 ? 10.501 -12.835 5.581 1.00 95.38 68 PHE A CA 1
ATOM 544 C C . PHE A 1 68 ? 8.977 -12.666 5.616 1.00 95.38 68 PHE A C 1
ATOM 546 O O . PHE A 1 68 ? 8.428 -11.834 4.894 1.00 95.38 68 PHE A O 1
ATOM 553 N N . TYR A 1 69 ? 8.292 -13.402 6.494 1.00 96.31 69 TYR A N 1
ATOM 554 C CA . TYR A 1 69 ? 6.843 -13.322 6.652 1.00 96.31 69 TYR A CA 1
ATOM 555 C C . TYR A 1 69 ? 6.397 -11.926 7.085 1.00 96.31 69 TYR A C 1
ATOM 557 O O . TYR A 1 69 ? 5.473 -11.374 6.490 1.00 96.31 69 TYR A O 1
ATOM 565 N N . THR A 1 70 ? 7.052 -11.325 8.082 1.00 95.19 70 THR A N 1
ATOM 566 C CA . THR A 1 70 ? 6.686 -9.977 8.538 1.00 95.19 70 THR A CA 1
ATOM 567 C C . THR A 1 70 ? 6.921 -8.933 7.446 1.00 95.19 70 THR A C 1
ATOM 569 O O . THR A 1 70 ? 6.061 -8.076 7.246 1.00 95.19 70 THR A O 1
ATOM 572 N N . SER A 1 71 ? 8.014 -9.037 6.681 1.00 95.44 71 SER A N 1
ATOM 573 C CA . SER A 1 71 ? 8.286 -8.175 5.522 1.00 95.44 71 SER A CA 1
ATOM 574 C C . SER A 1 71 ? 7.155 -8.243 4.492 1.00 95.44 71 SER A C 1
ATOM 576 O O . SER A 1 71 ? 6.598 -7.207 4.121 1.00 95.44 71 SER A O 1
ATOM 578 N N . VAL A 1 72 ? 6.742 -9.454 4.098 1.00 96.56 72 VAL A N 1
ATOM 579 C CA . VAL A 1 72 ? 5.608 -9.649 3.182 1.00 96.56 72 VAL A CA 1
ATOM 580 C C . VAL A 1 72 ? 4.321 -9.094 3.791 1.00 96.56 72 VAL A C 1
ATOM 582 O O . VAL A 1 72 ? 3.632 -8.313 3.141 1.00 96.56 72 VAL A O 1
ATOM 585 N N . HIS A 1 73 ? 4.006 -9.446 5.038 1.00 95.69 73 HIS A N 1
ATOM 586 C CA . HIS A 1 73 ? 2.764 -9.062 5.706 1.00 95.69 73 HIS A CA 1
ATOM 587 C C . HIS A 1 73 ? 2.577 -7.539 5.751 1.00 95.69 73 HIS A C 1
ATOM 589 O O . HIS A 1 73 ? 1.548 -7.027 5.309 1.00 95.69 73 HIS A O 1
ATOM 595 N N . PHE A 1 74 ? 3.589 -6.797 6.209 1.00 94.50 74 PHE A N 1
ATOM 596 C CA . PHE A 1 74 ? 3.505 -5.338 6.286 1.00 94.50 74 PHE A CA 1
ATOM 597 C C . PHE A 1 74 ? 3.515 -4.672 4.910 1.00 94.50 74 PHE A C 1
ATOM 599 O O . PHE A 1 74 ? 2.825 -3.674 4.706 1.00 94.50 74 PHE A O 1
ATOM 606 N N . ARG A 1 75 ? 4.261 -5.212 3.938 1.00 94.75 75 ARG A N 1
ATOM 607 C CA . ARG A 1 75 ? 4.298 -4.649 2.579 1.00 94.75 75 ARG A CA 1
ATOM 608 C C . ARG A 1 75 ? 3.034 -4.949 1.774 1.00 94.75 75 ARG A C 1
ATOM 610 O O . ARG A 1 75 ? 2.725 -4.190 0.864 1.00 94.75 75 ARG A O 1
ATOM 617 N N . MET A 1 76 ? 2.291 -5.993 2.134 1.00 95.69 76 MET A N 1
ATOM 618 C CA . MET A 1 76 ? 0.986 -6.323 1.554 1.00 95.69 76 MET A CA 1
ATOM 619 C C . MET A 1 76 ? -0.174 -5.545 2.186 1.00 95.69 76 MET A C 1
ATOM 621 O O . MET A 1 76 ? -1.276 -5.567 1.645 1.00 95.69 76 MET A O 1
ATOM 625 N N . TYR A 1 77 ? 0.051 -4.819 3.285 1.00 94.25 77 TYR A N 1
ATOM 626 C CA . TYR A 1 77 ? -0.991 -4.057 3.983 1.00 94.25 77 TYR A CA 1
ATOM 627 C C . TYR A 1 77 ? -1.754 -3.061 3.081 1.00 94.25 77 TYR A C 1
ATOM 629 O O . TYR A 1 77 ? -2.982 -3.004 3.163 1.00 94.25 77 TYR A O 1
ATOM 637 N N . PRO A 1 78 ? -1.102 -2.322 2.155 1.00 94.75 78 PRO A N 1
ATOM 638 C CA . PRO A 1 78 ? -1.815 -1.440 1.228 1.00 94.75 78 PRO A CA 1
ATOM 639 C C . PRO A 1 78 ? -2.674 -2.177 0.188 1.00 94.75 78 PRO A C 1
ATOM 641 O O . PRO A 1 78 ? -3.522 -1.554 -0.443 1.00 94.75 78 PRO A O 1
ATOM 644 N N . ALA A 1 79 ? -2.475 -3.483 -0.022 1.00 94.75 79 ALA A N 1
ATOM 645 C CA . ALA A 1 79 ? -3.234 -4.242 -1.018 1.00 94.75 79 ALA A CA 1
ATOM 646 C C . ALA A 1 79 ? -4.697 -4.443 -0.594 1.00 94.75 79 ALA A C 1
ATOM 648 O O . ALA A 1 79 ? -5.589 -4.410 -1.431 1.00 94.75 79 ALA A O 1
ATOM 649 N N . THR A 1 80 ? -4.942 -4.641 0.703 1.00 93.69 80 THR A N 1
ATOM 650 C CA . THR A 1 80 ? -6.285 -4.885 1.255 1.00 93.69 80 THR A CA 1
ATOM 651 C C . THR A 1 80 ? -6.905 -3.649 1.906 1.00 93.69 80 THR A C 1
ATOM 653 O O . THR A 1 80 ? -8.092 -3.659 2.230 1.00 93.69 80 THR A O 1
ATOM 656 N N . LEU A 1 81 ? -6.117 -2.578 2.080 1.00 96.06 81 LEU A N 1
ATOM 657 C CA . LEU A 1 81 ? -6.539 -1.296 2.653 1.00 96.06 81 LEU A CA 1
ATOM 658 C C . LEU A 1 81 ? -7.323 -1.427 3.979 1.00 96.06 81 LEU A C 1
ATOM 660 O O . LEU A 1 81 ? -8.318 -0.727 4.160 1.00 96.06 81 LEU A O 1
ATOM 664 N N . PRO A 1 82 ? -6.902 -2.255 4.952 1.00 95.88 82 PRO A N 1
ATOM 665 C CA . PRO A 1 82 ? -7.689 -2.514 6.166 1.00 95.88 82 PRO A CA 1
ATOM 666 C C . PRO A 1 82 ? -7.858 -1.263 7.048 1.00 95.88 82 PRO A C 1
ATOM 668 O O . PRO A 1 82 ? -8.767 -1.184 7.866 1.00 95.88 82 PRO A O 1
ATOM 671 N N . ILE A 1 83 ? -7.023 -0.237 6.852 1.00 96.31 83 ILE A N 1
ATOM 672 C CA . ILE A 1 83 ? -7.158 1.058 7.530 1.00 96.31 83 ILE A CA 1
ATOM 673 C C . ILE A 1 83 ? -8.493 1.764 7.223 1.00 96.31 83 ILE A C 1
ATOM 675 O O . ILE A 1 83 ? -8.987 2.526 8.052 1.00 96.31 83 ILE A O 1
ATOM 679 N N . THR A 1 84 ? -9.098 1.484 6.065 1.00 97.81 84 THR A N 1
ATOM 680 C CA . THR A 1 84 ? -10.379 2.077 5.645 1.00 97.81 84 THR A CA 1
ATOM 681 C C . THR A 1 84 ? -11.538 1.676 6.555 1.00 97.81 84 THR A C 1
ATOM 683 O O . THR A 1 84 ? -12.410 2.500 6.815 1.00 97.81 84 THR A O 1
ATOM 686 N N . GLU A 1 85 ? -11.507 0.474 7.138 1.00 97.88 85 GLU A N 1
ATOM 687 C CA . GLU A 1 85 ? -12.506 0.026 8.118 1.00 97.88 85 GLU A CA 1
ATOM 688 C C . GLU A 1 85 ? -12.446 0.866 9.391 1.00 97.88 85 GLU A C 1
ATOM 690 O O . GLU A 1 85 ? -13.477 1.279 9.919 1.00 97.88 85 GLU A O 1
ATOM 695 N N . LYS A 1 86 ? -11.234 1.195 9.850 1.00 98.00 86 LYS A N 1
ATOM 696 C CA . LYS A 1 86 ? -11.050 2.076 11.004 1.00 98.00 86 LYS A CA 1
ATOM 697 C C . LYS A 1 86 ? -11.544 3.492 10.711 1.00 98.00 86 LYS A C 1
ATOM 699 O O . LYS A 1 86 ? -12.269 4.055 11.522 1.00 98.00 86 LYS A O 1
ATOM 704 N N . TRP A 1 87 ? -11.197 4.057 9.553 1.00 98.38 87 TRP A N 1
ATOM 705 C CA . TRP A 1 87 ? -11.690 5.381 9.152 1.00 98.38 87 TRP A CA 1
ATOM 706 C C . TRP A 1 87 ? -13.215 5.426 9.054 1.00 98.38 87 TRP A C 1
ATOM 708 O O . TRP A 1 87 ? -13.830 6.414 9.456 1.00 98.38 87 TRP A O 1
ATOM 718 N N . ALA A 1 88 ? -13.829 4.359 8.541 1.00 98.50 88 ALA A N 1
ATOM 719 C CA . ALA A 1 88 ? -15.276 4.237 8.441 1.00 98.50 88 ALA A CA 1
ATOM 720 C C . ALA A 1 88 ? -15.924 4.147 9.828 1.00 98.50 88 ALA A C 1
ATOM 722 O O . ALA A 1 88 ? -16.840 4.915 10.122 1.00 98.50 88 ALA A O 1
ATOM 723 N N . ALA A 1 89 ? -15.395 3.291 10.705 1.00 98.38 89 ALA A N 1
ATOM 724 C CA . ALA A 1 89 ? -15.843 3.176 12.089 1.00 98.38 89 ALA A CA 1
ATOM 725 C C . ALA A 1 89 ? -15.743 4.508 12.838 1.00 98.38 89 ALA A C 1
ATOM 727 O O . ALA A 1 89 ? -16.727 4.945 13.430 1.00 98.38 89 ALA A O 1
ATOM 728 N N . ASP A 1 90 ? -14.603 5.195 12.759 1.00 98.44 90 ASP A N 1
ATOM 729 C CA . ASP A 1 90 ? -14.405 6.488 13.418 1.00 98.44 90 ASP A CA 1
ATOM 730 C C . ASP A 1 90 ? -15.383 7.546 12.875 1.00 98.44 90 ASP A C 1
ATOM 732 O O . ASP A 1 90 ? -15.952 8.324 13.642 1.00 98.44 90 ASP A O 1
ATOM 736 N N . THR A 1 91 ? -15.641 7.548 11.563 1.00 98.50 91 THR A N 1
ATOM 737 C CA . THR A 1 91 ? -16.583 8.473 10.912 1.00 98.50 91 THR A CA 1
ATOM 738 C C . THR A 1 91 ? -18.018 8.245 11.392 1.00 98.50 91 THR A C 1
ATOM 740 O O . THR A 1 91 ? -18.689 9.196 11.798 1.00 98.50 91 THR A O 1
ATOM 743 N N . ILE A 1 92 ? -18.478 6.991 11.403 1.00 98.06 92 ILE A N 1
ATOM 744 C CA . ILE A 1 92 ? -19.828 6.627 11.854 1.00 98.06 92 ILE A CA 1
ATOM 745 C C . ILE A 1 92 ? -19.981 6.910 13.350 1.00 98.06 92 ILE A C 1
ATOM 747 O O . ILE A 1 92 ? -20.953 7.544 13.755 1.00 98.06 92 ILE A O 1
ATOM 751 N N . LEU A 1 93 ? -19.000 6.527 14.176 1.00 98.25 93 LEU A N 1
ATOM 752 C CA . LEU A 1 93 ? -19.017 6.805 15.615 1.00 98.25 93 LEU A CA 1
ATOM 753 C C . LEU A 1 93 ? -19.091 8.305 15.907 1.00 98.25 93 LEU A C 1
ATOM 755 O O . LEU A 1 93 ? -19.841 8.724 16.788 1.00 98.25 93 LEU A O 1
ATOM 759 N N . ASN A 1 94 ? -18.344 9.124 15.167 1.00 98.31 94 ASN A N 1
ATOM 760 C CA . ASN A 1 94 ? -18.397 10.574 15.322 1.00 98.31 94 ASN A CA 1
ATOM 761 C C . ASN A 1 94 ? -19.756 11.142 14.893 1.00 98.31 94 ASN A C 1
ATOM 763 O O . ASN A 1 94 ? -20.278 12.016 15.583 1.00 98.31 94 ASN A O 1
ATOM 767 N N . SER A 1 95 ? -20.364 10.615 13.824 1.00 98.00 95 SER A N 1
ATOM 768 C CA . SER A 1 95 ? -21.727 10.987 13.421 1.00 98.00 95 SER A CA 1
ATOM 769 C C . SER A 1 95 ? -22.742 10.680 14.525 1.00 98.00 95 SER A C 1
ATOM 771 O O . SER A 1 95 ? -23.447 11.580 14.975 1.00 98.00 95 SER A O 1
ATOM 773 N N . VAL A 1 96 ? -22.748 9.447 15.047 1.00 97.56 96 VAL A N 1
ATOM 774 C CA . VAL A 1 96 ? -23.674 9.023 16.113 1.00 97.56 96 VAL A CA 1
ATOM 775 C C . VAL A 1 96 ? -23.471 9.846 17.387 1.00 97.56 96 VAL A C 1
ATOM 777 O O . VAL A 1 96 ? -24.440 10.264 18.018 1.00 97.56 96 VAL A O 1
ATOM 780 N N . ARG A 1 97 ? -22.220 10.137 17.768 1.00 98.12 97 ARG A N 1
ATOM 781 C CA . ARG A 1 97 ? -21.927 11.010 18.918 1.00 98.12 97 ARG A CA 1
ATOM 782 C C . ARG A 1 97 ? -22.489 12.416 18.733 1.00 98.12 97 ARG A C 1
ATOM 784 O O . ARG A 1 97 ? -23.019 12.976 19.692 1.00 98.12 97 ARG A O 1
ATOM 791 N N . ASN A 1 98 ? -22.384 12.982 17.533 1.00 98.31 98 ASN A N 1
ATOM 792 C CA . ASN A 1 98 ? -22.926 14.306 17.236 1.00 98.31 98 ASN A CA 1
ATOM 793 C C . ASN A 1 98 ? -24.459 14.315 17.323 1.00 98.31 98 ASN A C 1
ATOM 795 O O . ASN A 1 98 ? -25.025 15.219 17.944 1.00 98.31 98 ASN A O 1
ATOM 799 N N . ASP A 1 99 ? -25.114 13.279 16.796 1.00 97.88 99 ASP A N 1
ATOM 800 C CA . ASP A 1 99 ? -26.568 13.120 16.867 1.00 97.88 99 ASP A CA 1
ATOM 801 C C . ASP A 1 99 ? -27.050 12.963 18.316 1.00 97.88 99 ASP A C 1
ATOM 803 O O . ASP A 1 99 ? -27.966 13.666 18.753 1.00 97.88 99 ASP A O 1
ATOM 807 N N . LEU A 1 100 ? -26.390 12.104 19.102 1.00 98.00 100 LEU A N 1
ATOM 808 C CA . LEU A 1 100 ? -26.670 11.933 20.530 1.00 98.00 100 LEU A CA 1
ATOM 809 C C . LEU A 1 100 ? -26.460 13.232 21.304 1.00 98.00 100 LEU A C 1
ATOM 811 O O . LEU A 1 100 ? -27.288 13.595 22.138 1.00 98.00 100 LEU A O 1
ATOM 815 N N . ASN A 1 101 ? -25.385 13.967 21.019 1.00 98.12 101 ASN A N 1
ATOM 816 C CA . ASN A 1 101 ? -25.123 15.247 21.663 1.00 98.12 101 ASN A CA 1
ATOM 817 C C . ASN A 1 101 ? -26.239 16.267 21.383 1.00 98.12 101 ASN A C 1
ATOM 819 O O . ASN A 1 101 ? 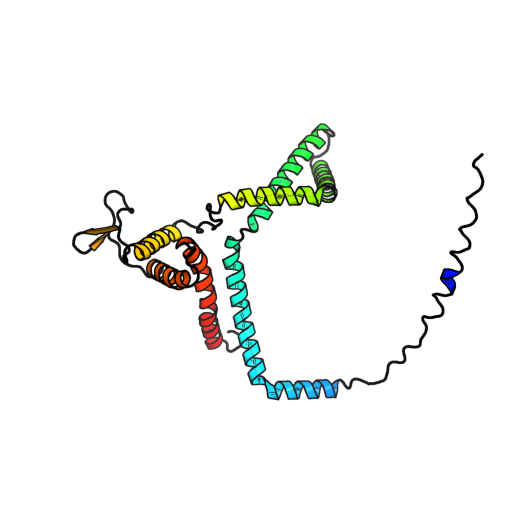-26.672 16.967 22.304 1.00 98.12 101 ASN A O 1
ATOM 823 N N . ALA A 1 102 ? -26.744 16.334 20.147 1.00 98.19 102 ALA A N 1
ATOM 824 C CA . ALA A 1 102 ? -27.866 17.200 19.788 1.00 98.19 102 ALA A CA 1
ATOM 825 C C . ALA A 1 102 ? -29.164 16.782 20.506 1.00 98.19 102 ALA A C 1
ATOM 827 O O . ALA A 1 102 ? -29.859 17.628 21.077 1.00 98.19 102 ALA A O 1
ATOM 828 N N . GLN A 1 103 ? -29.460 15.479 20.546 1.00 97.94 103 GLN A N 1
ATOM 829 C CA . GLN A 1 103 ? -30.641 14.933 21.223 1.00 97.94 103 GLN A CA 1
ATOM 830 C C . GLN A 1 103 ? -30.599 15.167 22.741 1.00 97.94 103 GLN A C 1
ATOM 832 O O . GLN A 1 103 ? -31.550 15.705 23.310 1.00 97.94 103 GLN A O 1
ATOM 837 N N . ILE A 1 104 ? -29.481 14.837 23.392 1.00 97.19 104 ILE A N 1
ATOM 838 C CA . ILE A 1 104 ? -29.290 14.997 24.840 1.00 97.19 104 ILE A CA 1
ATOM 839 C C . ILE A 1 104 ? -29.285 16.476 25.222 1.00 97.19 104 ILE A C 1
ATOM 841 O O . ILE A 1 104 ? -29.868 16.839 26.238 1.00 97.19 104 ILE A O 1
ATOM 845 N N . THR A 1 105 ? -28.691 17.358 24.413 1.00 97.56 105 THR A N 1
ATOM 846 C CA . THR A 1 105 ? -28.725 18.806 24.681 1.00 97.56 105 THR A CA 1
ATOM 847 C C . THR A 1 105 ? -30.146 19.362 24.624 1.00 97.56 105 THR A C 1
ATOM 849 O O . THR A 1 105 ? -30.498 20.201 25.449 1.00 97.56 105 THR A O 1
ATOM 852 N N . LYS A 1 106 ? -30.983 18.869 23.704 1.00 98.00 106 LYS A N 1
ATOM 853 C CA . LYS A 1 106 ? -32.397 19.254 23.620 1.00 98.00 106 LYS A CA 1
ATOM 854 C C . LYS A 1 106 ? -33.214 18.736 24.809 1.00 98.00 106 LYS A C 1
ATOM 856 O O . LYS A 1 106 ? -34.097 19.441 25.285 1.00 98.00 106 LYS A O 1
ATOM 861 N N . GLN A 1 107 ? -32.931 17.520 25.279 1.00 97.88 107 GLN A N 1
ATOM 862 C CA . GLN A 1 107 ? -33.626 16.909 26.420 1.00 97.88 107 GLN A CA 1
ATOM 863 C C . GLN A 1 107 ? -33.168 17.477 27.773 1.00 97.88 107 GLN A C 1
ATOM 865 O O . GLN A 1 107 ? -33.981 17.648 28.678 1.00 97.88 107 GLN A O 1
ATOM 870 N N . TYR A 1 108 ? -31.879 17.800 27.904 1.00 96.94 108 TYR A N 1
ATOM 871 C CA . TYR A 1 108 ? -31.240 18.256 29.139 1.00 96.94 108 TYR A CA 1
ATOM 872 C C . TYR A 1 108 ? -30.375 19.507 28.884 1.00 96.94 108 TYR A C 1
ATOM 874 O O . TYR A 1 108 ? -29.140 19.426 28.881 1.00 96.94 108 TYR A O 1
ATOM 882 N N . PRO A 1 109 ? -30.991 20.689 28.689 1.00 96.19 109 PRO A N 1
ATOM 883 C CA . PRO A 1 109 ? -30.262 21.914 28.348 1.00 96.19 109 PRO A CA 1
ATOM 884 C C . PRO A 1 109 ? -29.290 22.372 29.448 1.00 96.19 109 PRO A C 1
ATOM 886 O O . PRO A 1 109 ? -28.236 22.918 29.138 1.00 96.19 109 PRO A O 1
ATOM 889 N N . ASN A 1 110 ? -29.598 22.085 30.718 1.00 97.19 110 ASN A N 1
ATOM 890 C CA . ASN A 1 110 ? -28.814 22.526 31.881 1.00 97.19 110 ASN A CA 1
ATOM 891 C C . ASN A 1 110 ? -27.779 21.491 32.366 1.00 97.19 110 ASN A C 1
ATOM 893 O O . ASN A 1 110 ? -27.228 21.636 33.456 1.00 97.19 110 ASN A O 1
ATOM 897 N N . LEU A 1 111 ? -27.543 20.411 31.611 1.00 96.38 111 LEU A N 1
ATOM 898 C CA . LEU A 1 111 ? -26.614 19.360 32.027 1.00 96.38 111 LEU A CA 1
ATOM 899 C C . LEU A 1 111 ? -25.154 19.839 31.901 1.00 96.38 111 LEU A C 1
ATOM 901 O O . LEU A 1 111 ? -24.770 20.266 30.805 1.00 96.38 111 LEU A O 1
ATOM 905 N N . PRO A 1 112 ? -24.321 19.722 32.958 1.00 97.56 112 PRO A N 1
ATOM 906 C CA . PRO A 1 112 ? -22.901 20.055 32.880 1.00 97.56 112 PRO A CA 1
ATOM 907 C C . PRO A 1 112 ? -22.184 19.275 31.761 1.00 97.56 112 PRO A C 1
ATOM 909 O O . PRO A 1 112 ? -22.519 18.104 31.544 1.00 97.56 112 PRO A O 1
ATOM 912 N N . PRO A 1 113 ? -21.196 19.869 31.064 1.00 95.94 113 PRO A N 1
ATOM 913 C CA . PRO A 1 113 ? -20.531 19.243 29.914 1.00 95.94 113 PRO A CA 1
ATOM 914 C C . PRO A 1 113 ? -19.942 17.853 30.201 1.00 95.94 113 PRO A C 1
ATOM 916 O O . PRO A 1 113 ? -20.018 16.951 29.370 1.00 95.94 113 PRO A O 1
ATOM 919 N N . GLU A 1 114 ? -19.405 17.656 31.397 1.00 95.12 114 GLU A N 1
ATOM 920 C CA . GLU A 1 114 ? -18.720 16.447 31.851 1.00 95.12 114 GLU A CA 1
ATOM 921 C C . GLU A 1 114 ? -19.727 15.309 32.015 1.00 95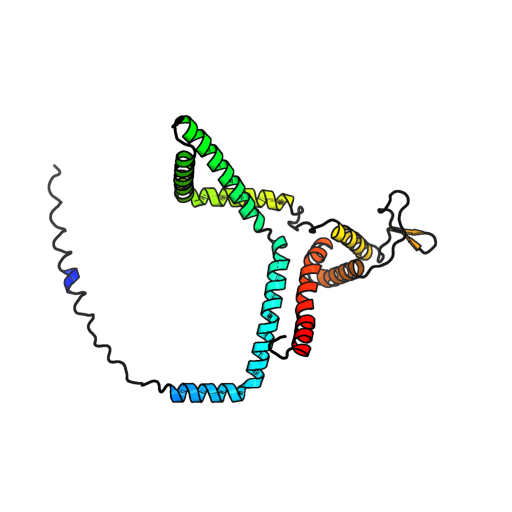.12 114 GLU A C 1
ATOM 923 O O . GLU A 1 114 ? -19.563 14.237 31.435 1.00 95.12 114 GLU A O 1
ATOM 928 N N . ARG A 1 115 ? -20.845 15.587 32.696 1.00 96.69 115 ARG A N 1
ATOM 929 C CA . ARG A 1 115 ? -21.970 14.651 32.812 1.00 96.69 115 ARG A CA 1
ATOM 930 C C . ARG A 1 115 ? -22.604 14.358 31.458 1.00 96.69 115 ARG A C 1
ATOM 932 O O . ARG A 1 115 ? -23.011 13.230 31.206 1.00 96.69 115 ARG A O 1
ATOM 939 N N . LYS A 1 116 ? -22.667 15.348 30.565 1.00 96.88 116 LYS A N 1
ATOM 940 C CA . LYS A 1 116 ? -23.196 15.161 29.211 1.00 96.88 116 LYS A CA 1
ATOM 941 C C . LYS A 1 116 ? -22.361 14.157 28.415 1.00 96.88 116 LYS A C 1
ATOM 943 O O . LYS A 1 116 ? -22.936 13.279 27.780 1.00 96.88 116 LYS A O 1
ATOM 948 N N . ARG A 1 117 ? -21.027 14.233 28.493 1.00 96.69 117 ARG A N 1
ATOM 949 C CA . ARG A 1 117 ? -20.124 13.258 27.852 1.00 96.69 117 ARG A CA 1
ATOM 950 C C . ARG A 1 117 ? -20.320 11.844 28.396 1.00 96.69 117 ARG A C 1
ATOM 952 O O . ARG A 1 117 ? -20.371 10.910 27.604 1.00 96.69 117 ARG A O 1
ATOM 959 N N . GLU A 1 118 ? -20.480 11.693 29.712 1.00 97.50 118 GLU A N 1
ATOM 960 C CA . GLU A 1 118 ? -20.768 10.391 30.335 1.00 97.50 118 GLU A CA 1
ATOM 961 C C . GLU A 1 118 ? -22.069 9.780 29.797 1.00 97.50 118 GLU A C 1
ATOM 963 O O . GLU A 1 118 ? -22.088 8.609 29.426 1.00 97.50 118 GLU A O 1
ATOM 968 N N . VAL A 1 119 ? -23.144 10.574 29.710 1.00 97.44 119 VAL A N 1
ATOM 969 C CA . VAL A 1 119 ? -24.440 10.106 29.189 1.00 97.44 119 VAL A CA 1
ATOM 970 C C . VAL A 1 119 ? -24.346 9.758 27.701 1.00 97.44 119 VAL A C 1
ATOM 972 O O . VAL A 1 119 ? -24.852 8.714 27.299 1.00 97.44 119 VAL A O 1
ATOM 975 N N . ILE A 1 120 ? -23.660 10.576 26.891 1.00 97.94 120 ILE A N 1
ATOM 976 C CA . ILE A 1 120 ? -23.434 10.284 25.464 1.00 97.94 120 ILE A CA 1
ATOM 977 C C . ILE A 1 120 ? -22.711 8.947 25.297 1.00 97.94 120 ILE A C 1
ATOM 979 O O . ILE A 1 120 ? -23.141 8.129 24.491 1.00 97.94 120 ILE A O 1
ATOM 983 N N . GLU A 1 121 ? -21.636 8.706 26.050 1.00 97.69 121 GLU A N 1
ATOM 984 C CA . GLU A 1 121 ? -20.870 7.465 25.917 1.00 97.69 121 GLU A CA 1
ATOM 985 C C . GLU A 1 121 ? -21.676 6.252 26.405 1.00 97.69 121 GLU A C 1
ATOM 987 O O . GLU A 1 121 ? -21.655 5.205 25.766 1.00 97.69 121 GLU A O 1
ATOM 992 N N . GLN A 1 122 ? -22.463 6.387 27.477 1.00 97.94 122 GLN A N 1
ATOM 993 C CA . GLN A 1 122 ? -23.358 5.315 27.927 1.00 97.94 122 GLN A CA 1
ATOM 994 C C . GLN A 1 122 ? -24.425 4.962 26.884 1.00 97.94 122 GLN A C 1
ATOM 996 O O . GLN A 1 122 ? -24.654 3.779 26.625 1.00 97.94 122 GLN A O 1
ATOM 1001 N N . GLU A 1 123 ? -25.075 5.959 26.280 1.00 97.50 123 GLU A N 1
ATOM 1002 C CA . GLU A 1 123 ? -26.066 5.727 25.224 1.00 97.50 123 GLU A CA 1
ATOM 1003 C C . GLU A 1 123 ? -25.418 5.177 23.948 1.00 97.50 123 GLU A C 1
ATOM 1005 O O . GLU A 1 123 ? -25.952 4.248 23.344 1.00 97.50 123 GLU A O 1
ATOM 1010 N N . LEU A 1 124 ? -24.222 5.652 23.589 1.00 97.88 124 LEU A N 1
ATOM 1011 C CA . LEU A 1 124 ? -23.449 5.109 22.474 1.00 97.88 124 LEU A CA 1
ATOM 1012 C C . LEU A 1 124 ? -23.164 3.615 22.673 1.00 97.88 124 LEU A C 1
ATOM 1014 O O . LEU A 1 124 ? -23.428 2.821 21.775 1.00 97.88 124 LEU A O 1
ATOM 1018 N N . GLN A 1 125 ? -22.686 3.210 23.853 1.00 97.69 125 GLN A N 1
ATOM 1019 C CA . GLN A 1 125 ? -22.418 1.799 24.151 1.00 97.69 125 GLN A CA 1
ATOM 1020 C C . GLN A 1 125 ? -23.691 0.941 24.096 1.00 97.69 125 GLN A C 1
ATOM 1022 O O . GLN A 1 125 ? -23.650 -0.186 23.601 1.00 97.69 125 GLN A O 1
ATOM 1027 N N . LYS A 1 126 ? -24.841 1.465 24.546 1.00 97.75 126 LYS A N 1
ATOM 1028 C CA . LYS A 1 126 ? -26.133 0.767 24.414 1.00 97.75 126 LYS A CA 1
ATOM 1029 C C . LYS A 1 126 ? -26.529 0.585 22.951 1.00 97.75 126 LYS A C 1
ATOM 1031 O O . LYS A 1 126 ? -26.919 -0.520 22.580 1.00 97.75 126 LYS A O 1
ATOM 1036 N N . ILE A 1 127 ? -26.403 1.630 22.131 1.00 96.44 127 ILE A N 1
ATOM 1037 C CA . ILE A 1 127 ? -26.702 1.569 20.695 1.00 96.44 127 ILE A CA 1
ATOM 1038 C C . ILE A 1 127 ? -25.788 0.554 20.011 1.00 96.44 127 ILE A C 1
ATOM 1040 O O . ILE A 1 127 ? -26.285 -0.329 19.320 1.00 96.44 127 ILE A O 1
ATOM 1044 N N . LEU A 1 128 ? -24.477 0.603 20.263 1.00 96.75 128 LEU A N 1
ATOM 1045 C CA . LEU A 1 128 ? -23.518 -0.344 19.685 1.00 96.75 128 LEU A CA 1
ATOM 1046 C C . LEU A 1 128 ? -23.795 -1.792 20.110 1.00 96.75 128 LEU A C 1
ATOM 1048 O O . LEU A 1 128 ? -23.653 -2.706 19.302 1.00 96.75 128 LEU A O 1
ATOM 1052 N N . ALA A 1 129 ? -24.226 -2.017 21.354 1.00 97.12 129 ALA A N 1
ATOM 1053 C CA . ALA A 1 129 ? -24.595 -3.348 21.830 1.00 97.12 129 ALA A CA 1
ATOM 1054 C C . ALA A 1 129 ? -25.900 -3.866 21.198 1.00 97.12 129 ALA A C 1
ATOM 1056 O O . ALA A 1 129 ? -26.015 -5.060 20.927 1.00 97.12 129 ALA A O 1
ATOM 1057 N N . GLN A 1 130 ? -26.880 -2.988 20.965 1.00 97.62 130 GLN A N 1
ATOM 1058 C CA . GLN A 1 130 ? -28.184 -3.351 20.396 1.00 97.62 130 GLN A CA 1
ATOM 1059 C C . GLN A 1 130 ? -28.157 -3.477 18.868 1.00 97.62 130 GLN A C 1
ATOM 1061 O O . GLN A 1 130 ? -28.828 -4.346 18.319 1.00 97.62 130 GLN A O 1
ATOM 1066 N N . GLN A 1 131 ? -27.379 -2.634 18.191 1.00 97.25 131 GLN A N 1
ATOM 1067 C CA . GLN A 1 131 ? -27.348 -2.483 16.732 1.00 97.25 131 GLN A CA 1
ATOM 1068 C C . GLN A 1 131 ? -25.995 -2.890 16.138 1.00 97.25 131 GLN A C 1
ATOM 1070 O O . GLN A 1 131 ? -25.573 -2.364 15.111 1.00 97.25 131 GLN A O 1
ATOM 1075 N N . LYS A 1 132 ? -25.293 -3.837 16.774 1.00 96.62 132 LYS A N 1
ATOM 1076 C CA . LYS A 1 132 ? -23.953 -4.265 16.346 1.00 96.62 132 LYS A CA 1
ATOM 1077 C C . LYS A 1 132 ? -23.897 -4.648 14.861 1.00 96.62 132 LYS A C 1
ATOM 1079 O O . LYS A 1 132 ? -22.994 -4.212 14.158 1.00 96.62 132 LYS A O 1
ATOM 1084 N N . SER A 1 133 ? -24.875 -5.427 14.395 1.00 97.62 133 SER A N 1
ATOM 1085 C CA . SER A 1 133 ? -24.948 -5.867 12.995 1.00 97.62 133 SER A CA 1
ATOM 1086 C C . SER A 1 133 ? -25.128 -4.696 12.027 1.00 97.62 133 SER A C 1
ATOM 1088 O O . SER A 1 133 ? -24.486 -4.665 10.982 1.00 97.62 133 SER A O 1
ATOM 1090 N N . ASP A 1 134 ? -25.980 -3.728 12.370 1.00 97.19 134 ASP A N 1
ATOM 1091 C CA . ASP A 1 134 ? -26.242 -2.564 11.516 1.00 97.19 134 ASP A CA 1
ATOM 1092 C C . ASP A 1 134 ? -25.028 -1.633 11.477 1.00 97.19 134 ASP A C 1
ATOM 1094 O O . ASP A 1 134 ? -24.681 -1.103 10.423 1.00 97.19 134 ASP A O 1
ATOM 1098 N N . PHE A 1 135 ? -24.343 -1.473 12.613 1.00 97.06 135 PHE A N 1
ATOM 1099 C CA . PHE A 1 135 ? -23.091 -0.730 12.695 1.00 97.06 135 PHE A CA 1
ATOM 1100 C C . PHE A 1 135 ? -22.000 -1.371 11.827 1.00 97.06 135 PHE A C 1
ATOM 1102 O O . PHE A 1 135 ? -21.388 -0.683 11.016 1.00 97.06 135 PHE A O 1
ATOM 1109 N N . GLU A 1 136 ? -21.781 -2.686 11.941 1.00 97.69 136 GLU A N 1
ATOM 1110 C CA . GLU A 1 136 ? -20.792 -3.408 11.126 1.00 97.69 136 GLU A CA 1
ATOM 1111 C C . GLU A 1 136 ? -21.109 -3.319 9.624 1.00 97.69 136 GLU A C 1
ATOM 1113 O O . GLU A 1 136 ? -20.202 -3.100 8.819 1.00 97.69 136 GLU A O 1
ATOM 1118 N N . ALA A 1 137 ? -22.388 -3.397 9.241 1.00 98.12 137 ALA A N 1
ATOM 1119 C CA . ALA A 1 137 ? -22.814 -3.229 7.853 1.00 98.12 137 ALA A CA 1
ATOM 1120 C C . ALA A 1 137 ? -22.527 -1.814 7.319 1.00 98.12 137 ALA A C 1
ATOM 1122 O O . ALA A 1 137 ? -21.973 -1.672 6.228 1.00 98.12 137 ALA A O 1
ATOM 1123 N N . GLN A 1 138 ? -22.835 -0.769 8.097 1.00 98.06 138 GLN A N 1
ATOM 1124 C CA . GLN A 1 138 ? -22.528 0.617 7.723 1.00 98.06 138 GLN A CA 1
ATOM 1125 C C . GLN A 1 138 ? -21.017 0.853 7.609 1.00 98.06 138 GLN A C 1
ATOM 1127 O O . GLN A 1 138 ? -20.565 1.505 6.667 1.00 98.06 138 GLN A O 1
ATOM 1132 N N . VAL A 1 139 ? -20.226 0.296 8.536 1.00 98.38 139 VAL A N 1
ATOM 1133 C CA . VAL A 1 139 ? -18.757 0.367 8.490 1.00 98.38 139 VAL A CA 1
ATOM 1134 C C . VAL A 1 139 ? -18.226 -0.303 7.229 1.00 98.38 139 VAL A C 1
ATOM 1136 O O . VAL A 1 139 ? -17.389 0.288 6.551 1.00 98.38 139 VAL A O 1
ATOM 1139 N N . SER A 1 140 ? -18.720 -1.496 6.887 1.00 98.25 140 SER A N 1
ATOM 1140 C CA . SER A 1 140 ? -18.311 -2.209 5.673 1.00 98.25 140 SER A CA 1
ATOM 1141 C C . SER A 1 140 ? -18.634 -1.401 4.417 1.00 98.25 140 SER A C 1
ATOM 1143 O O . SER A 1 140 ? -17.752 -1.176 3.592 1.00 98.25 140 SER A O 1
ATOM 1145 N N . GLN A 1 141 ? -19.863 -0.891 4.308 1.00 98.19 141 GLN A N 1
ATOM 1146 C CA . GLN A 1 141 ? -20.304 -0.112 3.152 1.00 98.19 141 GLN A CA 1
ATOM 1147 C C . GLN A 1 141 ? -19.486 1.177 2.980 1.00 98.19 141 GLN A C 1
ATOM 1149 O O . GLN A 1 141 ? -19.060 1.512 1.877 1.00 98.19 141 GLN A O 1
ATOM 1154 N N . LEU A 1 142 ? -19.232 1.909 4.068 1.00 98.44 142 LEU A N 1
ATOM 1155 C CA . LEU A 1 142 ? -18.428 3.130 4.014 1.00 98.44 142 LEU A CA 1
ATOM 1156 C C . LEU A 1 142 ? -16.940 2.828 3.754 1.00 98.44 142 LEU A C 1
ATOM 1158 O O . LEU A 1 142 ? -16.267 3.578 3.048 1.00 98.44 142 LEU A O 1
ATOM 1162 N N . SER A 1 143 ? -16.425 1.719 4.288 1.00 98.44 143 SER A N 1
ATOM 1163 C CA . SER A 1 143 ? -15.068 1.235 4.018 1.00 98.44 143 SER A CA 1
ATOM 1164 C C . SER A 1 143 ? -14.872 0.922 2.533 1.00 98.44 143 SER A C 1
ATOM 1166 O O . SER A 1 143 ? -13.876 1.345 1.946 1.00 98.44 143 SER A O 1
ATOM 1168 N N . GLU A 1 144 ? -15.842 0.265 1.892 1.00 97.25 144 GLU A N 1
ATOM 1169 C CA . GLU A 1 144 ? -15.841 0.018 0.444 1.00 97.25 144 GLU A CA 1
ATOM 1170 C C . GLU A 1 144 ? -15.791 1.324 -0.356 1.00 97.25 144 GLU A C 1
ATOM 1172 O O . GLU A 1 144 ? -14.921 1.468 -1.212 1.00 97.25 144 GLU A O 1
ATOM 1177 N N . GLN A 1 145 ? -16.590 2.332 0.007 1.00 97.81 145 GLN A N 1
ATOM 1178 C CA . GLN A 1 145 ? -16.531 3.655 -0.634 1.00 97.81 145 GLN A CA 1
ATOM 1179 C C . GLN A 1 145 ? -15.157 4.332 -0.497 1.00 97.81 145 GLN A C 1
ATOM 1181 O O . GLN A 1 145 ? -14.720 5.069 -1.384 1.00 97.81 145 GLN A O 1
ATOM 1186 N N . PHE A 1 146 ? -14.449 4.120 0.617 1.00 98.00 146 PHE A N 1
ATOM 1187 C CA . PHE A 1 146 ? -13.073 4.598 0.757 1.00 98.00 146 PHE A CA 1
ATOM 1188 C C . PHE A 1 146 ? -12.092 3.802 -0.105 1.00 98.00 146 PHE A C 1
ATOM 1190 O O . PHE A 1 146 ? -11.196 4.405 -0.698 1.00 98.00 146 PHE A O 1
ATOM 1197 N N . LYS A 1 147 ? -12.256 2.478 -0.203 1.00 97.62 147 LYS A N 1
ATOM 1198 C CA . LYS A 1 147 ? -11.424 1.615 -1.057 1.00 97.62 147 LYS A CA 1
ATOM 1199 C C . LYS A 1 147 ? -11.583 1.975 -2.533 1.00 97.62 147 LYS A C 1
ATOM 1201 O O . LYS A 1 147 ? -10.569 2.133 -3.204 1.00 97.62 147 LYS A O 1
ATOM 1206 N N . GLU A 1 148 ? -12.805 2.227 -2.997 1.00 96.56 148 GLU A N 1
ATOM 1207 C CA . GLU A 1 148 ? -13.104 2.668 -4.369 1.00 96.56 148 GLU A CA 1
ATOM 1208 C C . GLU A 1 148 ? -12.333 3.936 -4.769 1.00 96.56 148 GLU A C 1
ATOM 1210 O O . GLU A 1 148 ? -11.914 4.080 -5.911 1.00 96.56 148 GLU A O 1
ATOM 1215 N N . ARG A 1 149 ? -12.068 4.851 -3.828 1.00 96.62 149 ARG A N 1
ATOM 1216 C CA . ARG A 1 149 ? -11.281 6.074 -4.092 1.00 96.62 149 ARG A CA 1
ATOM 1217 C C . ARG A 1 149 ? -9.771 5.839 -4.142 1.00 96.62 149 ARG A C 1
ATOM 1219 O O . ARG A 1 149 ? -9.031 6.703 -4.606 1.00 96.62 149 ARG A O 1
ATOM 1226 N N . LEU A 1 150 ? -9.304 4.713 -3.611 1.00 96.69 150 LEU A N 1
ATOM 1227 C CA . LEU A 1 150 ? -7.888 4.349 -3.502 1.00 96.69 150 LEU A CA 1
ATOM 1228 C C . LEU A 1 150 ? -7.484 3.242 -4.482 1.00 96.69 150 LEU A C 1
ATOM 1230 O O . LEU A 1 150 ? -6.305 2.878 -4.550 1.00 96.69 150 LEU A O 1
ATOM 1234 N N . GLN A 1 151 ? -8.445 2.719 -5.233 1.00 96.56 151 GLN A N 1
ATOM 1235 C CA . GLN A 1 151 ? -8.281 1.668 -6.223 1.00 96.56 151 GLN A CA 1
ATOM 1236 C C . GLN A 1 151 ? -8.743 2.170 -7.594 1.00 96.56 151 GLN A C 1
ATOM 1238 O O . GLN A 1 151 ? -9.460 3.163 -7.702 1.00 96.56 151 GLN A O 1
ATOM 1243 N N . ASP A 1 152 ? -8.269 1.524 -8.653 1.00 94.19 152 ASP A N 1
ATOM 1244 C CA . ASP A 1 152 ? -8.836 1.709 -9.989 1.00 94.19 152 ASP A CA 1
ATOM 1245 C C . ASP A 1 152 ? -10.034 0.776 -10.223 1.00 94.19 152 ASP A C 1
ATOM 1247 O O . ASP A 1 152 ? -10.374 -0.048 -9.373 1.00 94.19 152 ASP A O 1
ATOM 1251 N N . ASP A 1 153 ? -10.634 0.868 -11.409 1.00 93.12 153 ASP A N 1
ATOM 1252 C CA . ASP A 1 153 ? -11.793 0.066 -11.825 1.00 93.12 153 ASP A CA 1
ATOM 1253 C C . ASP A 1 153 ? -11.538 -1.455 -11.793 1.00 93.12 153 ASP A C 1
ATOM 1255 O O . ASP A 1 153 ? -12.475 -2.250 -11.829 1.00 93.12 153 ASP A O 1
ATOM 1259 N N . THR A 1 154 ? -10.272 -1.885 -11.725 1.00 91.50 154 THR A N 1
ATOM 1260 C CA . THR A 1 154 ? -9.892 -3.301 -11.598 1.00 91.50 154 THR A CA 1
ATOM 1261 C C . THR A 1 154 ? -9.734 -3.751 -10.142 1.00 91.50 154 THR A C 1
ATOM 1263 O O . THR A 1 154 ? -9.405 -4.910 -9.886 1.00 91.50 154 THR A O 1
ATOM 1266 N N . GLY A 1 155 ? -9.947 -2.848 -9.179 1.00 92.44 155 GLY A N 1
ATOM 1267 C CA . GLY A 1 155 ? -9.692 -3.066 -7.755 1.00 92.44 155 GLY A CA 1
ATOM 1268 C C . GLY A 1 155 ? -8.209 -2.970 -7.379 1.00 92.44 155 GLY A C 1
ATOM 1269 O O . GLY A 1 155 ? -7.831 -3.300 -6.254 1.00 92.44 155 GLY A O 1
ATOM 1270 N N . GLN A 1 156 ? -7.335 -2.530 -8.291 1.00 95.06 156 GLN A N 1
ATOM 1271 C CA . GLN A 1 156 ? -5.910 -2.398 -8.009 1.00 95.06 156 GLN A CA 1
ATOM 1272 C C . GLN A 1 156 ? -5.640 -1.082 -7.280 1.00 95.06 156 GLN A C 1
ATOM 1274 O O . GLN A 1 156 ? -5.830 0.007 -7.826 1.00 95.06 156 GLN A O 1
ATOM 1279 N N . THR A 1 157 ? -5.108 -1.183 -6.060 1.00 96.56 157 THR A N 1
ATOM 1280 C CA . THR A 1 157 ? -4.670 -0.019 -5.283 1.00 96.56 157 THR A CA 1
ATOM 1281 C C . THR A 1 157 ? -3.660 0.810 -6.073 1.00 96.56 157 THR A C 1
ATOM 1283 O O . THR A 1 157 ? -2.730 0.270 -6.689 1.00 96.56 157 THR A O 1
ATOM 1286 N N . TYR A 1 158 ? -3.844 2.129 -6.053 1.00 96.38 158 TYR A N 1
ATOM 1287 C CA . TYR A 1 158 ? -2.915 3.087 -6.639 1.00 96.38 158 TYR A CA 1
ATOM 1288 C C . TYR A 1 158 ? -1.513 2.973 -6.026 1.00 96.38 158 TYR A C 1
ATOM 1290 O O . TYR A 1 158 ? -1.332 2.573 -4.874 1.00 96.38 158 TYR A O 1
ATOM 1298 N N . LEU A 1 159 ? -0.494 3.329 -6.809 1.00 95.88 159 LEU A N 1
ATOM 1299 C CA . LEU A 1 159 ? 0.870 3.398 -6.292 1.00 95.88 159 LEU A CA 1
ATOM 1300 C C . LEU A 1 159 ? 0.961 4.521 -5.248 1.00 95.88 159 LEU A C 1
ATOM 1302 O O . LEU A 1 159 ? 0.333 5.566 -5.398 1.00 95.88 159 LEU A O 1
ATOM 1306 N N . LEU A 1 160 ? 1.751 4.291 -4.195 1.00 89.88 160 LEU A N 1
ATOM 1307 C CA . LEU A 1 160 ? 1.767 5.109 -2.974 1.00 89.88 160 LEU A CA 1
ATOM 1308 C C . LEU A 1 160 ? 2.092 6.598 -3.202 1.00 89.88 160 LEU A C 1
ATOM 1310 O O . LEU A 1 160 ? 1.655 7.443 -2.428 1.00 89.88 160 LEU A O 1
ATOM 1314 N N . ALA A 1 161 ? 2.894 6.913 -4.218 1.00 91.88 161 ALA A N 1
ATOM 1315 C CA . ALA A 1 161 ? 3.415 8.253 -4.469 1.00 91.88 161 ALA A CA 1
ATOM 1316 C C . ALA A 1 161 ? 3.529 8.526 -5.974 1.00 91.88 161 ALA A C 1
ATOM 1318 O O . ALA A 1 161 ? 3.250 7.646 -6.789 1.00 91.88 161 ALA A O 1
ATOM 1319 N N . ILE A 1 162 ? 3.982 9.730 -6.336 1.00 94.19 162 ILE A N 1
ATOM 1320 C CA . ILE A 1 162 ? 4.158 10.153 -7.732 1.00 94.19 162 ILE A CA 1
ATOM 1321 C C . ILE A 1 162 ? 5.359 9.482 -8.419 1.00 94.19 162 ILE A C 1
ATOM 1323 O O . ILE A 1 162 ? 5.258 9.104 -9.584 1.00 94.19 162 ILE A O 1
ATOM 1327 N N . ASP A 1 163 ? 6.466 9.257 -7.704 1.00 95.12 163 ASP A N 1
ATOM 1328 C CA . ASP A 1 163 ? 7.692 8.709 -8.307 1.00 95.12 163 ASP A CA 1
ATOM 1329 C C . ASP A 1 163 ? 7.498 7.302 -8.903 1.00 95.12 163 ASP A C 1
ATOM 1331 O O . ASP A 1 163 ? 7.960 7.056 -10.017 1.00 95.12 163 ASP A O 1
ATOM 1335 N N . PRO A 1 164 ? 6.779 6.364 -8.253 1.00 96.06 164 PRO A N 1
ATOM 1336 C CA . PRO A 1 164 ? 6.457 5.078 -8.867 1.00 96.06 164 PRO A CA 1
ATOM 1337 C C . PRO A 1 164 ? 5.733 5.178 -10.217 1.00 96.06 164 PRO A C 1
ATOM 1339 O O . PRO A 1 164 ? 5.970 4.335 -11.080 1.00 96.06 164 PRO A O 1
ATOM 1342 N N . TYR A 1 165 ? 4.893 6.197 -10.439 1.00 96.88 165 TYR A N 1
ATOM 1343 C CA . TYR A 1 165 ? 4.202 6.376 -11.724 1.00 96.88 165 TYR A CA 1
ATOM 1344 C C . TYR A 1 165 ? 5.157 6.755 -12.853 1.00 96.88 165 TYR A C 1
ATOM 1346 O O . TYR A 1 165 ? 4.968 6.330 -13.993 1.00 96.88 165 TYR A O 1
ATOM 1354 N N . PHE A 1 166 ? 6.211 7.504 -12.540 1.00 95.75 166 PHE A N 1
ATOM 1355 C CA . PHE A 1 166 ? 7.251 7.827 -13.507 1.00 95.75 166 PHE A CA 1
ATOM 1356 C C . PHE A 1 166 ? 7.953 6.563 -14.025 1.00 95.75 166 PHE A C 1
ATOM 1358 O O . PHE A 1 166 ? 8.096 6.378 -15.236 1.00 95.75 166 PHE A O 1
ATOM 1365 N N . TYR A 1 167 ? 8.332 5.657 -13.121 1.00 97.12 167 TYR A N 1
ATOM 1366 C CA . TYR A 1 167 ? 8.951 4.388 -13.507 1.00 97.12 167 TYR A CA 1
ATOM 1367 C C . TYR A 1 167 ? 7.961 3.420 -14.165 1.00 97.12 167 TYR A C 1
ATOM 1369 O O . TYR A 1 167 ? 8.335 2.713 -15.101 1.00 97.12 167 TYR A O 1
ATOM 1377 N N . LEU A 1 168 ? 6.700 3.413 -13.719 1.00 97.75 168 LEU A N 1
ATOM 1378 C CA . LEU A 1 168 ? 5.634 2.622 -14.331 1.00 97.75 168 LEU A CA 1
ATOM 1379 C C . LEU A 1 168 ? 5.475 2.977 -15.812 1.00 97.75 168 LEU A C 1
ATOM 1381 O O . LEU A 1 168 ? 5.559 2.087 -16.654 1.00 97.75 168 LEU A O 1
ATOM 1385 N N . ARG A 1 169 ? 5.332 4.269 -16.143 1.00 97.25 169 ARG A N 1
ATOM 1386 C CA . ARG A 1 169 ? 5.190 4.722 -17.536 1.00 97.25 169 ARG A CA 1
ATOM 1387 C C . ARG A 1 169 ? 6.363 4.255 -18.398 1.00 97.25 169 ARG A C 1
ATOM 1389 O O . ARG A 1 169 ? 6.180 3.779 -19.516 1.00 97.25 169 ARG A O 1
ATOM 1396 N N . ARG A 1 170 ? 7.590 4.389 -17.891 1.00 97.12 170 ARG A N 1
ATOM 1397 C CA . ARG A 1 170 ? 8.787 3.942 -18.616 1.00 97.12 170 ARG A CA 1
ATOM 1398 C C . ARG A 1 170 ? 8.797 2.436 -18.821 1.00 97.12 170 ARG A C 1
ATOM 1400 O O . ARG A 1 170 ? 9.168 1.981 -19.896 1.00 97.12 170 ARG A O 1
ATOM 1407 N N . ALA A 1 171 ? 8.385 1.663 -17.823 1.00 97.69 171 ALA A N 1
ATOM 1408 C CA . ALA A 1 171 ? 8.272 0.221 -17.965 1.00 97.69 171 ALA A CA 1
ATOM 1409 C C . ALA A 1 171 ? 7.199 -0.179 -18.985 1.00 97.69 171 ALA A C 1
ATOM 1411 O O . ALA A 1 171 ? 7.452 -1.060 -19.803 1.00 97.69 171 ALA A O 1
ATOM 1412 N N . GLU A 1 172 ? 6.045 0.489 -18.994 1.00 97.50 172 GLU A N 1
ATOM 1413 C CA . GLU A 1 172 ? 5.008 0.303 -20.017 1.00 97.50 172 GLU A CA 1
ATOM 1414 C C . GLU A 1 172 ? 5.552 0.583 -21.420 1.00 97.50 172 GLU A C 1
ATOM 1416 O O . GLU A 1 172 ? 5.303 -0.190 -22.349 1.00 97.50 172 GLU A O 1
ATOM 1421 N N . LEU A 1 173 ? 6.369 1.628 -21.570 1.00 97.00 173 LEU A N 1
ATOM 1422 C CA . LEU A 1 173 ? 7.011 1.942 -22.840 1.00 97.00 173 LEU A CA 1
ATOM 1423 C C . LEU A 1 173 ? 8.034 0.875 -23.246 1.00 97.00 173 LEU A C 1
ATOM 1425 O O . LEU A 1 173 ? 7.973 0.387 -24.368 1.00 97.00 173 LEU A O 1
ATOM 1429 N N . ILE A 1 174 ? 8.874 0.391 -22.323 1.00 97.56 174 ILE A N 1
ATOM 1430 C CA . ILE A 1 174 ? 9.800 -0.726 -22.595 1.00 97.56 174 ILE A CA 1
ATOM 1431 C C . ILE A 1 174 ? 9.034 -1.988 -23.017 1.00 97.56 174 ILE A C 1
ATOM 1433 O O . ILE A 1 174 ? 9.500 -2.751 -23.867 1.00 97.56 174 ILE A O 1
ATOM 1437 N N . VAL A 1 175 ? 7.869 -2.248 -22.421 1.00 97.31 175 VAL A N 1
ATOM 1438 C CA . VAL A 1 175 ? 7.018 -3.381 -22.803 1.00 97.31 175 VAL A CA 1
ATOM 1439 C C . VAL A 1 175 ? 6.456 -3.187 -24.212 1.00 97.31 175 VAL A C 1
ATOM 1441 O O . VAL A 1 175 ? 6.481 -4.139 -24.990 1.00 97.31 175 VAL A O 1
ATOM 1444 N N . LYS A 1 176 ? 6.005 -1.974 -24.552 1.00 96.56 176 LYS A N 1
ATOM 1445 C CA . LYS A 1 176 ? 5.359 -1.646 -25.830 1.00 96.56 176 LYS A CA 1
ATOM 1446 C C . LYS A 1 176 ? 6.335 -1.499 -27.003 1.00 96.56 176 LYS A C 1
ATOM 1448 O O . LYS A 1 176 ? 6.059 -2.010 -28.082 1.00 96.56 176 LYS A O 1
ATOM 1453 N N . THR A 1 177 ? 7.436 -0.775 -26.818 1.00 95.25 177 THR A N 1
ATOM 1454 C CA . THR A 1 177 ? 8.367 -0.370 -27.888 1.00 95.25 177 THR A CA 1
ATOM 1455 C C . THR A 1 177 ? 9.766 -0.964 -27.730 1.00 95.25 177 THR A C 1
ATOM 1457 O O . THR A 1 177 ? 10.529 -0.975 -28.690 1.00 95.25 177 THR A O 1
ATOM 1460 N N . GLY A 1 178 ? 10.118 -1.481 -26.547 1.00 94.94 178 GLY A N 1
ATOM 1461 C CA . GLY A 1 178 ? 11.467 -1.980 -26.242 1.00 94.94 178 GLY A CA 1
ATOM 1462 C C . GLY A 1 178 ? 12.438 -0.919 -25.701 1.00 94.94 178 GLY A C 1
ATOM 1463 O O . GLY A 1 178 ? 13.558 -1.260 -25.297 1.00 94.94 178 GLY A O 1
ATOM 1464 N N . ASP A 1 179 ? 12.012 0.344 -25.627 1.00 95.19 179 ASP A N 1
ATOM 1465 C CA . ASP A 1 179 ? 12.813 1.478 -25.158 1.00 95.19 179 ASP A CA 1
ATOM 1466 C C . ASP A 1 179 ? 12.054 2.378 -24.168 1.00 95.19 179 ASP A C 1
ATOM 1468 O O . ASP A 1 179 ? 10.862 2.216 -23.938 1.00 95.19 179 ASP A O 1
ATOM 1472 N N . VAL A 1 180 ? 12.776 3.304 -23.525 1.00 95.62 180 VAL A N 1
ATOM 1473 C CA . VAL A 1 180 ? 12.232 4.247 -22.520 1.00 95.62 180 VAL A CA 1
ATOM 1474 C C . VAL A 1 180 ? 11.905 5.633 -23.080 1.00 95.62 180 VAL A C 1
ATOM 1476 O O . VAL A 1 180 ? 11.473 6.498 -22.321 1.00 95.62 180 VAL A O 1
ATOM 1479 N N . CYS A 1 181 ? 12.134 5.866 -24.373 1.00 93.81 181 CYS A N 1
ATOM 1480 C CA . CYS A 1 181 ? 11.807 7.124 -25.044 1.00 93.81 181 CYS A CA 1
ATOM 1481 C C . CYS A 1 181 ? 10.556 7.022 -25.897 1.00 93.81 181 CYS A C 1
ATOM 1483 O O . CYS A 1 181 ? 10.249 5.969 -26.457 1.00 93.81 181 CYS A O 1
ATOM 1485 N N . ASP A 1 182 ? 9.910 8.173 -26.051 1.00 94.06 182 ASP A N 1
ATOM 1486 C CA . ASP A 1 182 ? 8.835 8.366 -27.014 1.00 94.06 182 ASP A CA 1
ATOM 1487 C C . ASP A 1 182 ? 9.404 8.468 -28.439 1.00 94.06 182 ASP A C 1
ATOM 1489 O O . ASP A 1 182 ? 8.793 7.977 -29.385 1.00 94.06 182 ASP A O 1
ATOM 1493 N N . GLU A 1 183 ? 10.593 9.065 -28.599 1.00 94.06 183 GLU A N 1
ATOM 1494 C CA . GLU A 1 183 ? 11.271 9.162 -29.894 1.00 94.06 183 GLU A CA 1
ATOM 1495 C C . GLU A 1 183 ? 12.802 9.234 -29.793 1.00 94.06 183 GLU A C 1
ATOM 1497 O O . GLU A 1 183 ? 13.380 9.492 -28.733 1.00 94.06 183 GLU A O 1
ATOM 1502 N N . ILE A 1 184 ? 13.470 9.041 -30.931 1.00 94.81 184 ILE A N 1
ATOM 1503 C CA . ILE A 1 184 ? 14.922 9.170 -31.064 1.00 94.81 184 ILE A CA 1
ATOM 1504 C C . ILE A 1 184 ? 15.226 10.421 -31.897 1.00 94.81 184 ILE A C 1
ATOM 1506 O O . ILE A 1 184 ? 14.960 10.446 -33.095 1.00 94.81 184 ILE A O 1
ATOM 1510 N N . ARG A 1 185 ? 15.836 11.446 -31.286 1.00 93.75 185 ARG A N 1
ATOM 1511 C CA . ARG A 1 185 ? 16.305 12.662 -31.981 1.00 93.75 185 ARG A CA 1
ATOM 1512 C C . ARG A 1 185 ? 17.827 12.692 -31.986 1.00 93.75 185 ARG A C 1
ATOM 1514 O O . ARG A 1 185 ? 18.450 12.672 -30.921 1.00 93.75 185 ARG A O 1
ATOM 1521 N N . ASN A 1 186 ? 18.434 12.763 -33.171 1.00 93.81 186 ASN A N 1
ATOM 1522 C CA . ASN A 1 186 ? 19.893 12.807 -33.348 1.00 93.81 186 ASN A CA 1
ATOM 1523 C C . ASN A 1 186 ? 20.625 11.660 -32.619 1.00 93.81 186 ASN A C 1
ATOM 1525 O O . ASN A 1 186 ? 21.621 11.881 -31.931 1.00 93.81 186 ASN A O 1
ATOM 1529 N N . GLY A 1 187 ? 20.077 10.441 -32.695 1.00 93.12 187 GLY A N 1
ATOM 1530 C CA . GLY A 1 187 ? 20.634 9.254 -32.034 1.00 93.12 187 GLY A CA 1
ATOM 1531 C C . GLY A 1 187 ? 20.501 9.235 -30.505 1.00 93.12 187 GLY A C 1
ATOM 1532 O O . GLY A 1 187 ? 21.012 8.321 -29.863 1.00 93.12 187 GLY A O 1
ATOM 1533 N N . LYS A 1 188 ? 19.821 10.218 -29.902 1.00 94.94 188 LYS A N 1
ATOM 1534 C CA . LYS A 1 188 ? 19.524 10.257 -28.466 1.00 94.94 188 LYS A CA 1
ATOM 1535 C C . LYS A 1 188 ? 18.058 9.930 -28.228 1.00 94.94 188 LYS A C 1
ATOM 1537 O O . LYS A 1 188 ? 17.203 10.300 -29.020 1.00 94.94 188 LYS A O 1
ATOM 1542 N N . CYS A 1 189 ? 17.790 9.250 -27.126 1.00 95.69 189 CYS A N 1
ATOM 1543 C CA . CYS A 1 189 ? 16.461 8.848 -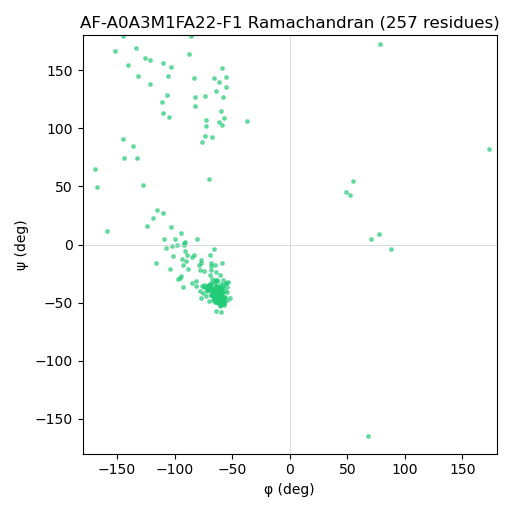26.679 1.00 95.69 189 CYS A CA 1
ATOM 1544 C C . CYS A 1 189 ? 15.804 10.040 -25.957 1.00 95.69 189 CYS A C 1
ATOM 1546 O O . CYS A 1 189 ? 16.426 10.620 -25.067 1.00 95.69 189 CYS A O 1
ATOM 1548 N N . TRP A 1 190 ? 14.593 10.441 -26.356 1.00 96.88 190 TRP A N 1
ATOM 1549 C CA . TRP A 1 190 ? 13.860 11.592 -25.808 1.00 96.88 190 TRP A CA 1
ATOM 1550 C C . TRP A 1 190 ? 12.503 11.200 -25.218 1.00 96.88 190 TRP A C 1
ATOM 1552 O O . TRP A 1 190 ? 11.761 10.401 -25.786 1.00 96.88 190 TRP A O 1
ATOM 1562 N N . ASP A 1 191 ? 12.191 11.783 -24.065 1.00 96.31 191 ASP A N 1
ATOM 1563 C CA . ASP A 1 191 ? 10.901 11.693 -23.389 1.00 96.31 191 ASP A CA 1
ATOM 1564 C C . ASP A 1 191 ? 10.149 13.018 -23.581 1.00 96.31 191 ASP A C 1
ATOM 1566 O O . ASP A 1 191 ? 10.537 14.045 -23.023 1.00 96.31 191 ASP A O 1
ATOM 1570 N N . ASN A 1 192 ? 9.088 12.992 -24.383 1.00 95.19 192 ASN A N 1
ATOM 1571 C CA . ASN A 1 192 ? 8.293 14.160 -24.763 1.00 95.19 192 ASN A CA 1
ATOM 1572 C C . ASN A 1 192 ? 7.212 14.517 -23.740 1.00 95.19 192 ASN A C 1
ATOM 1574 O O . ASN A 1 192 ? 6.622 15.593 -23.822 1.00 95.19 192 ASN A O 1
ATOM 1578 N N . HIS A 1 193 ? 6.953 13.645 -22.765 1.00 93.06 193 HIS A N 1
ATOM 1579 C CA . HIS A 1 193 ? 5.970 13.902 -21.711 1.00 93.06 193 HIS A CA 1
ATOM 1580 C C . HIS A 1 193 ? 6.598 14.563 -20.477 1.00 93.06 193 HIS A C 1
ATOM 1582 O O . HIS A 1 193 ? 5.907 14.842 -19.498 1.00 93.06 193 HIS A O 1
ATOM 1588 N N . MET A 1 194 ? 7.902 14.841 -20.512 1.00 92.88 194 MET A N 1
ATOM 1589 C CA . MET A 1 194 ? 8.584 15.674 -19.528 1.00 92.88 194 MET A CA 1
ATOM 1590 C C . MET A 1 194 ? 8.920 17.028 -20.144 1.00 92.88 194 MET A C 1
ATOM 1592 O O . MET A 1 194 ? 9.552 17.085 -21.191 1.00 92.88 194 MET A O 1
ATOM 1596 N N . ILE A 1 195 ? 8.554 18.124 -19.473 1.00 93.69 195 ILE A N 1
ATOM 1597 C CA . ILE A 1 195 ? 8.808 19.494 -19.961 1.00 93.69 195 ILE A CA 1
ATOM 1598 C C . ILE A 1 195 ? 8.221 19.686 -21.373 1.00 93.69 195 ILE A C 1
ATOM 1600 O O . ILE A 1 195 ? 8.913 20.043 -22.328 1.00 93.69 195 ILE A O 1
ATOM 1604 N N . ALA A 1 196 ? 6.925 19.402 -21.523 1.00 91.12 196 ALA A N 1
ATOM 1605 C CA . ALA A 1 196 ? 6.230 19.614 -22.787 1.00 91.12 196 ALA A CA 1
ATOM 1606 C C . ALA A 1 196 ? 6.253 21.111 -23.177 1.00 91.12 196 ALA A C 1
ATOM 1608 O O . ALA A 1 196 ? 6.090 21.964 -22.301 1.00 91.12 196 ALA A O 1
ATOM 1609 N N . PRO A 1 197 ? 6.445 21.458 -24.465 1.00 91.88 197 PRO A N 1
ATOM 1610 C CA . PRO A 1 197 ? 6.598 20.568 -25.625 1.00 91.88 197 PRO A CA 1
ATOM 1611 C C . PRO A 1 197 ? 8.057 20.173 -25.944 1.00 91.88 197 PRO A C 1
ATOM 1613 O O . PRO A 1 197 ? 8.302 19.507 -26.946 1.00 91.88 197 PRO A O 1
ATOM 1616 N N . LEU A 1 198 ? 9.037 20.614 -25.149 1.00 94.25 198 LEU A N 1
ATOM 1617 C CA . LEU A 1 198 ? 10.465 20.468 -25.461 1.00 94.25 198 LEU A CA 1
ATOM 1618 C C . LEU A 1 198 ? 10.952 19.018 -25.328 1.00 94.25 198 LEU A C 1
ATOM 1620 O O . LEU A 1 198 ? 11.723 18.545 -26.171 1.00 94.25 198 LEU A O 1
ATOM 1624 N N . GLY A 1 199 ? 10.481 18.312 -24.300 1.00 95.31 199 GLY A N 1
ATOM 1625 C CA . GLY A 1 199 ? 10.974 16.985 -23.954 1.00 95.31 199 GLY A CA 1
ATOM 1626 C C . GLY A 1 199 ? 12.306 17.027 -23.199 1.00 95.31 199 GLY A C 1
ATOM 1627 O O . GLY A 1 199 ? 12.961 18.068 -23.095 1.00 95.31 199 GLY A O 1
ATOM 1628 N N . VAL A 1 200 ? 12.748 15.870 -22.703 1.00 96.00 200 VAL A N 1
ATOM 1629 C CA . VAL A 1 200 ? 14.073 15.704 -22.083 1.00 96.00 200 VAL A CA 1
ATOM 1630 C C . VAL A 1 200 ? 14.805 14.479 -22.630 1.00 96.00 200 VAL A C 1
ATOM 1632 O O . VAL A 1 200 ? 14.174 13.453 -22.900 1.00 96.00 200 VAL A O 1
ATOM 1635 N N . PRO A 1 201 ? 16.142 14.526 -22.772 1.00 95.88 201 PRO A N 1
ATOM 1636 C CA . PRO A 1 201 ? 16.910 13.335 -23.094 1.00 95.88 201 PRO A CA 1
ATOM 1637 C C . PRO A 1 201 ? 16.804 12.324 -21.947 1.00 95.88 201 PRO A C 1
ATOM 1639 O O . PRO A 1 201 ? 16.996 12.656 -20.776 1.00 95.88 201 PRO A O 1
ATOM 1642 N N . THR A 1 202 ? 16.524 11.072 -22.288 1.00 95.50 202 THR A N 1
ATOM 1643 C CA . THR A 1 202 ? 16.328 9.981 -21.336 1.00 95.50 202 THR A CA 1
ATOM 1644 C C . THR A 1 202 ? 17.246 8.803 -21.649 1.00 95.50 202 THR A C 1
ATOM 1646 O O . THR A 1 202 ? 17.788 8.666 -22.744 1.00 95.50 202 THR A O 1
ATOM 1649 N N . LYS A 1 203 ? 17.455 7.947 -20.653 1.00 94.81 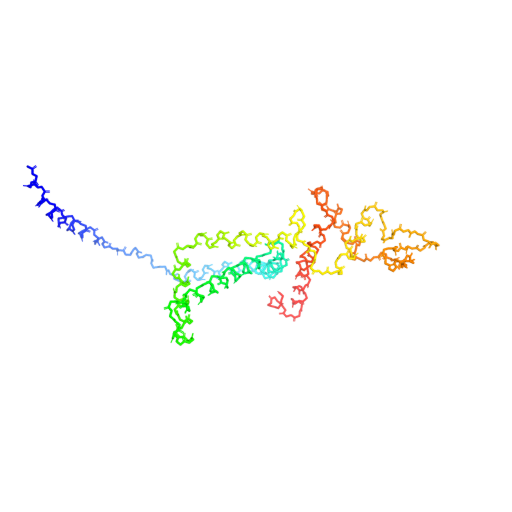203 LYS A N 1
ATOM 1650 C CA . LYS A 1 203 ? 18.239 6.718 -20.762 1.00 94.81 203 LYS A CA 1
ATOM 1651 C C . LYS A 1 203 ? 17.555 5.612 -19.981 1.00 94.81 203 LYS A C 1
ATOM 1653 O O . LYS A 1 203 ? 16.841 5.886 -19.016 1.00 94.81 203 LYS A O 1
ATOM 1658 N N . LYS A 1 204 ? 17.808 4.367 -20.384 1.00 94.69 204 LYS A N 1
ATOM 1659 C CA . LYS A 1 204 ? 17.325 3.187 -19.665 1.00 94.69 204 LYS A CA 1
ATOM 1660 C C . LYS A 1 204 ? 17.843 3.219 -18.229 1.00 94.69 204 LYS A C 1
ATOM 1662 O O . LYS A 1 204 ? 19.043 3.366 -17.998 1.00 94.69 204 LYS A O 1
ATOM 1667 N N . ASP A 1 205 ? 16.929 3.089 -17.278 1.00 95.12 205 ASP A N 1
ATOM 1668 C CA . ASP A 1 205 ? 17.237 2.938 -15.862 1.00 95.12 205 ASP A CA 1
ATOM 1669 C C . ASP A 1 205 ? 16.902 1.518 -15.393 1.00 95.12 205 ASP A C 1
ATOM 1671 O O . ASP A 1 205 ? 16.094 0.807 -16.005 1.00 95.12 205 ASP A O 1
ATOM 1675 N N . PHE A 1 206 ? 17.563 1.090 -14.317 1.00 96.12 206 PHE A N 1
ATOM 1676 C CA . PHE A 1 206 ? 17.401 -0.261 -13.791 1.00 96.12 206 PHE A CA 1
ATOM 1677 C C . PHE A 1 206 ? 15.969 -0.520 -13.319 1.00 96.12 206 PHE A C 1
ATOM 1679 O O . PHE A 1 206 ? 15.439 -1.589 -13.596 1.00 96.12 206 PHE A O 1
ATOM 1686 N N . HIS A 1 207 ? 15.333 0.440 -12.645 1.00 95.81 207 HIS A N 1
ATOM 1687 C CA . HIS A 1 207 ? 14.031 0.233 -12.016 1.00 95.81 207 HIS A CA 1
ATOM 1688 C C . HIS A 1 207 ? 12.937 -0.017 -13.064 1.00 95.81 207 HIS A C 1
ATOM 1690 O O . HIS A 1 207 ? 12.217 -1.013 -12.983 1.00 95.81 207 HIS A O 1
ATOM 1696 N N . SER A 1 208 ? 12.881 0.820 -14.103 1.00 97.12 208 SER A N 1
ATOM 1697 C CA . SER A 1 208 ? 11.960 0.663 -15.234 1.00 97.12 208 SER A CA 1
ATOM 1698 C C . SER A 1 208 ? 12.229 -0.630 -16.009 1.00 97.12 208 SER A C 1
ATOM 1700 O O . SER A 1 208 ? 11.303 -1.372 -16.337 1.00 97.12 208 SER A O 1
ATOM 1702 N N . SER A 1 209 ? 13.505 -0.936 -16.271 1.00 97.50 209 SER A N 1
ATOM 1703 C CA . SER A 1 209 ? 13.900 -2.129 -17.035 1.00 97.50 209 SER A CA 1
ATOM 1704 C C . SER A 1 209 ? 13.602 -3.422 -16.278 1.00 97.50 209 SER A C 1
ATOM 1706 O O . SER A 1 209 ? 13.081 -4.373 -16.859 1.00 97.50 209 SER A O 1
ATOM 1708 N N . PHE A 1 210 ? 13.888 -3.447 -14.976 1.00 97.69 210 PHE A N 1
ATOM 1709 C CA . PHE A 1 210 ? 13.578 -4.568 -14.098 1.00 97.69 210 PHE A CA 1
ATOM 1710 C C . PHE A 1 210 ? 12.071 -4.789 -14.003 1.00 97.69 210 PHE A C 1
ATOM 1712 O O . PHE A 1 210 ? 11.618 -5.921 -14.140 1.00 97.69 210 PHE A O 1
ATOM 1719 N N . GLY A 1 211 ? 11.286 -3.722 -13.837 1.00 97.56 211 GLY A N 1
ATOM 1720 C CA . GLY A 1 211 ? 9.832 -3.822 -13.793 1.00 97.56 211 GLY A CA 1
ATOM 1721 C C . GLY A 1 211 ? 9.229 -4.354 -15.098 1.00 97.56 211 GLY A C 1
ATOM 1722 O O . GLY A 1 211 ? 8.379 -5.242 -15.061 1.00 97.56 211 GLY A O 1
ATOM 1723 N N . ALA A 1 212 ? 9.721 -3.899 -16.254 1.00 98.00 212 ALA A N 1
ATOM 1724 C CA . ALA A 1 212 ? 9.307 -4.423 -17.557 1.00 98.00 212 ALA A CA 1
ATOM 1725 C C . ALA A 1 212 ? 9.703 -5.898 -17.756 1.00 98.00 212 ALA A C 1
ATOM 1727 O O . ALA A 1 212 ? 8.911 -6.693 -18.265 1.00 98.00 212 ALA A O 1
ATOM 1728 N N . TRP A 1 213 ? 10.915 -6.282 -17.344 1.00 97.88 213 TRP A N 1
ATOM 1729 C CA . TRP A 1 213 ? 11.365 -7.676 -17.374 1.00 97.88 213 TRP A CA 1
ATOM 1730 C C . TRP A 1 213 ? 10.509 -8.566 -16.469 1.00 97.88 213 TRP A C 1
ATOM 1732 O O . TRP A 1 213 ? 10.039 -9.615 -16.906 1.00 97.88 213 TRP A O 1
ATOM 1742 N N . LEU A 1 214 ? 10.249 -8.123 -15.237 1.00 97.88 214 LEU A N 1
ATOM 1743 C CA . LEU A 1 214 ? 9.432 -8.855 -14.276 1.00 97.88 214 LEU A CA 1
ATOM 1744 C C . LEU A 1 214 ? 8.002 -9.017 -14.793 1.00 97.88 214 LEU A C 1
ATOM 1746 O O . LEU A 1 214 ? 7.443 -10.106 -14.712 1.00 97.88 214 LEU A O 1
ATOM 1750 N N . TYR A 1 215 ? 7.431 -7.967 -15.389 1.00 98.00 215 TYR A N 1
ATOM 1751 C CA . TYR A 1 215 ? 6.128 -8.043 -16.042 1.00 98.00 215 TYR A CA 1
ATOM 1752 C C . TYR A 1 215 ? 6.107 -9.102 -17.147 1.00 98.00 215 TYR A C 1
ATOM 1754 O O . TYR A 1 215 ? 5.220 -9.955 -17.159 1.00 98.00 215 TYR A O 1
ATOM 1762 N N . LYS A 1 216 ? 7.104 -9.109 -18.039 1.00 97.06 216 LYS A N 1
ATOM 1763 C CA . LYS A 1 216 ? 7.223 -10.128 -19.095 1.00 97.06 216 LYS A CA 1
ATOM 1764 C C . LYS A 1 216 ? 7.349 -11.539 -18.514 1.00 97.06 216 LYS A C 1
ATOM 1766 O O . LYS A 1 216 ? 6.716 -12.452 -19.021 1.00 97.06 216 LYS A O 1
ATOM 1771 N N . ALA A 1 217 ? 8.099 -11.719 -17.427 1.00 97.12 217 ALA A N 1
ATOM 1772 C CA . ALA A 1 217 ? 8.234 -13.017 -16.768 1.00 97.12 217 ALA A CA 1
ATOM 1773 C C . ALA A 1 217 ? 6.918 -13.492 -16.123 1.00 97.12 217 ALA A C 1
ATOM 1775 O O . ALA A 1 217 ? 6.534 -14.648 -16.275 1.00 97.12 217 ALA A O 1
ATOM 1776 N N . VAL A 1 218 ? 6.207 -12.607 -15.418 1.00 96.56 218 VAL A N 1
ATOM 1777 C CA . VAL A 1 218 ? 4.962 -12.949 -14.711 1.00 96.56 218 VAL A CA 1
ATOM 1778 C C . VAL A 1 218 ? 3.789 -13.128 -15.680 1.00 96.56 218 VAL A C 1
ATOM 1780 O O . VAL A 1 218 ? 2.961 -14.019 -15.479 1.00 96.56 218 VAL A O 1
ATOM 1783 N N . SER A 1 219 ? 3.722 -12.328 -16.745 1.00 96.19 219 SER A N 1
ATOM 1784 C CA . SER A 1 219 ? 2.642 -12.386 -17.742 1.00 96.19 219 SER A CA 1
ATOM 1785 C C . SER A 1 219 ? 2.595 -13.706 -18.516 1.00 96.19 219 SER A C 1
ATOM 1787 O O . SER A 1 219 ? 1.510 -14.107 -18.929 1.00 96.19 219 SER A O 1
ATOM 1789 N N . VAL A 1 220 ? 3.711 -14.444 -18.613 1.00 96.62 220 VAL A N 1
ATOM 1790 C CA . VAL A 1 220 ? 3.735 -15.824 -19.145 1.00 96.62 220 VAL A CA 1
ATOM 1791 C C . VAL A 1 220 ? 2.810 -16.752 -18.350 1.00 96.62 220 VAL A C 1
ATOM 1793 O O . VAL A 1 220 ? 2.164 -17.623 -18.925 1.00 96.62 220 VAL A O 1
ATOM 1796 N N . PHE A 1 221 ? 2.716 -16.557 -17.033 1.00 96.81 221 PHE A N 1
ATOM 1797 C CA . PHE A 1 221 ? 1.874 -17.372 -16.154 1.00 96.81 221 PHE A CA 1
ATOM 1798 C C . PHE A 1 221 ? 0.496 -16.747 -15.907 1.00 96.81 221 PHE A C 1
ATOM 1800 O O . PHE A 1 221 ? -0.469 -17.462 -15.644 1.00 96.81 221 PHE A O 1
ATOM 1807 N N . LYS A 1 222 ? 0.400 -15.413 -15.950 1.00 94.81 222 LYS A N 1
ATOM 1808 C CA . LYS A 1 222 ? -0.831 -14.650 -15.703 1.00 94.81 222 LYS A CA 1
ATOM 1809 C C . LYS A 1 222 ? -0.994 -13.525 -16.738 1.00 94.81 222 LYS A C 1
ATOM 1811 O O . LYS A 1 222 ? -0.634 -12.383 -16.445 1.00 94.81 222 LYS A O 1
ATOM 1816 N N . PRO A 1 223 ? -1.568 -13.815 -17.919 1.00 91.69 223 PRO A N 1
ATOM 1817 C CA . PRO A 1 223 ? -1.631 -12.859 -19.028 1.00 91.69 223 PRO A CA 1
ATOM 1818 C C . PRO A 1 223 ? -2.556 -11.662 -18.764 1.00 91.69 223 PRO A C 1
ATOM 1820 O O . PRO A 1 223 ? -2.368 -10.607 -19.354 1.00 91.69 223 PRO A O 1
ATOM 1823 N N . ASN A 1 224 ? -3.517 -11.793 -17.845 1.00 92.50 224 ASN A N 1
ATOM 1824 C CA . ASN A 1 224 ? -4.501 -10.745 -17.544 1.00 92.50 224 ASN A CA 1
ATOM 1825 C C . ASN A 1 224 ? -3.973 -9.646 -16.601 1.00 92.50 224 ASN A C 1
ATOM 1827 O O . ASN A 1 224 ? -4.742 -8.794 -16.167 1.00 92.50 224 ASN A O 1
ATOM 1831 N N . LEU A 1 225 ? -2.693 -9.683 -16.224 1.00 93.81 225 LEU A N 1
ATOM 1832 C CA . LEU A 1 225 ? -2.103 -8.661 -15.363 1.00 93.81 225 LEU A CA 1
ATOM 1833 C C . LEU A 1 225 ? -1.672 -7.442 -16.179 1.00 93.81 225 LEU A C 1
ATOM 1835 O O . LEU A 1 225 ? -1.138 -7.568 -17.282 1.00 93.81 225 LEU A O 1
ATOM 1839 N N . THR A 1 226 ? -1.835 -6.259 -15.593 1.00 95.94 226 THR A N 1
ATOM 1840 C CA . THR A 1 226 ? -1.263 -5.016 -16.121 1.00 95.94 226 THR A CA 1
ATOM 1841 C C . THR A 1 226 ? 0.156 -4.803 -15.588 1.00 95.94 226 THR A C 1
ATOM 1843 O O . THR A 1 226 ? 0.568 -5.399 -14.584 1.00 95.94 226 THR A O 1
ATOM 1846 N N . VAL A 1 227 ? 0.916 -3.910 -16.230 1.00 96.44 227 VAL A N 1
ATOM 1847 C CA . VAL A 1 227 ? 2.248 -3.508 -15.743 1.00 96.44 227 VAL A CA 1
ATOM 1848 C C . VAL A 1 227 ? 2.140 -2.877 -14.349 1.00 96.44 227 VAL A C 1
ATOM 1850 O O . VAL A 1 227 ? 2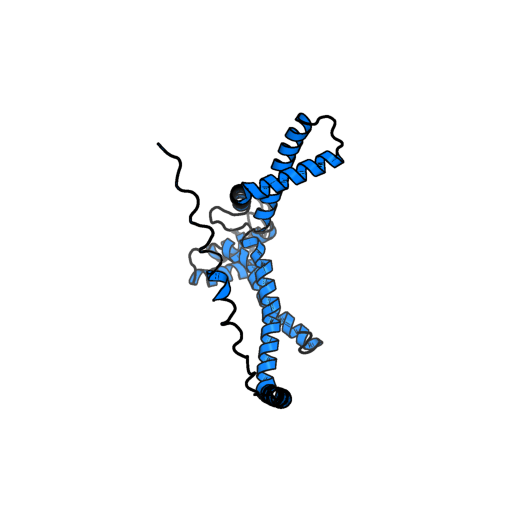.964 -3.173 -13.482 1.00 96.44 227 VAL A O 1
ATOM 1853 N N . LYS A 1 228 ? 1.073 -2.105 -14.091 1.00 96.81 228 LYS A N 1
ATOM 1854 C CA . LYS A 1 228 ? 0.766 -1.504 -12.783 1.00 96.81 228 LYS A CA 1
ATOM 1855 C C . LYS A 1 228 ? 0.607 -2.555 -11.686 1.00 96.81 228 LYS A C 1
ATOM 1857 O O . LYS A 1 228 ? 1.188 -2.379 -10.615 1.00 96.81 228 LYS A O 1
ATOM 1862 N N . ASN A 1 229 ? -0.114 -3.655 -11.948 1.00 95.62 229 ASN A N 1
ATOM 1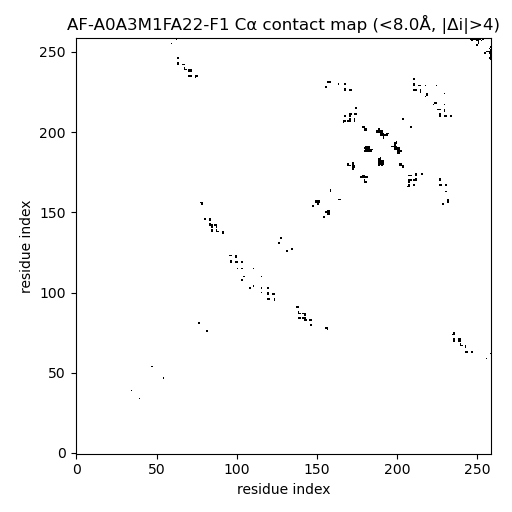863 C CA . ASN A 1 229 ? -0.265 -4.739 -10.968 1.00 95.62 229 ASN A CA 1
ATOM 1864 C C . ASN A 1 229 ? 1.107 -5.284 -10.546 1.00 95.62 229 ASN A C 1
ATOM 1866 O O . ASN A 1 229 ? 1.371 -5.451 -9.361 1.00 95.62 229 ASN A O 1
ATOM 1870 N N . VAL A 1 230 ? 2.006 -5.531 -11.503 1.00 96.12 230 VAL A N 1
ATOM 1871 C CA . VAL A 1 230 ? 3.352 -6.045 -11.204 1.00 96.12 230 VAL A CA 1
ATOM 1872 C C . VAL A 1 230 ? 4.190 -5.004 -10.462 1.00 96.12 230 VAL A C 1
ATOM 1874 O O . VAL A 1 230 ? 4.834 -5.339 -9.468 1.00 96.12 230 VAL A O 1
ATOM 1877 N N . PHE A 1 231 ? 4.137 -3.738 -10.886 1.00 95.81 231 PHE A N 1
ATOM 1878 C CA . PHE A 1 231 ? 4.846 -2.632 -10.237 1.00 95.81 231 PHE A CA 1
ATOM 1879 C C . PHE A 1 231 ? 4.459 -2.444 -8.773 1.00 95.81 231 PHE A C 1
ATOM 1881 O O . PHE A 1 231 ? 5.327 -2.202 -7.935 1.00 95.81 231 PHE A O 1
ATOM 1888 N N . PHE A 1 232 ? 3.177 -2.616 -8.451 1.00 96.50 232 PHE A N 1
ATOM 1889 C CA . PHE A 1 232 ? 2.684 -2.542 -7.081 1.00 96.50 232 PHE A CA 1
ATOM 1890 C C . PHE A 1 232 ? 3.377 -3.558 -6.153 1.00 96.50 232 PHE A C 1
ATOM 1892 O O . PHE A 1 232 ? 3.663 -3.245 -4.998 1.00 96.50 232 PHE A O 1
ATOM 1899 N N . TYR A 1 233 ? 3.718 -4.748 -6.661 1.00 96.19 233 TYR A N 1
ATOM 1900 C CA . TYR A 1 233 ? 4.361 -5.812 -5.882 1.00 96.19 233 TYR A CA 1
ATOM 1901 C C . TYR A 1 233 ? 5.897 -5.790 -5.910 1.00 96.19 233 TYR A C 1
ATOM 1903 O O . TYR A 1 233 ? 6.521 -6.547 -5.161 1.00 96.19 233 TYR A O 1
ATOM 1911 N N . ILE A 1 234 ? 6.537 -4.914 -6.696 1.00 95.81 234 ILE A N 1
ATOM 1912 C CA . ILE A 1 234 ? 8.008 -4.792 -6.725 1.00 95.81 234 ILE A CA 1
ATOM 1913 C C . ILE A 1 234 ? 8.595 -4.539 -5.322 1.00 95.81 234 ILE A C 1
ATOM 1915 O O . ILE A 1 234 ? 9.527 -5.255 -4.944 1.00 95.81 234 ILE A O 1
ATOM 1919 N N . PRO A 1 235 ? 8.071 -3.601 -4.501 1.00 95.06 235 PRO A N 1
ATOM 1920 C CA . PRO A 1 235 ? 8.596 -3.375 -3.156 1.00 95.06 235 PRO A CA 1
ATOM 1921 C C . PRO A 1 235 ? 8.474 -4.603 -2.249 1.00 95.06 235 PRO A C 1
ATOM 1923 O O . PRO A 1 235 ? 9.379 -4.861 -1.459 1.00 95.06 235 PRO A O 1
ATOM 1926 N N . VAL A 1 236 ? 7.385 -5.375 -2.374 1.00 96.25 236 VAL A N 1
ATOM 1927 C CA . VAL A 1 236 ? 7.177 -6.623 -1.619 1.00 96.25 236 VAL A CA 1
ATOM 1928 C C . VAL A 1 236 ? 8.254 -7.634 -2.002 1.00 96.25 236 VAL A C 1
ATOM 1930 O O . VAL A 1 236 ? 8.925 -8.177 -1.127 1.00 96.25 236 VAL A O 1
ATOM 1933 N N . LEU A 1 237 ? 8.467 -7.845 -3.303 1.00 96.12 237 LEU A N 1
ATOM 1934 C CA . LEU A 1 237 ? 9.451 -8.794 -3.817 1.00 96.12 237 LEU A CA 1
ATOM 1935 C C . LEU A 1 237 ? 10.872 -8.430 -3.364 1.00 96.12 237 LEU A C 1
ATOM 1937 O O . LEU A 1 237 ? 11.559 -9.260 -2.769 1.00 96.12 237 LEU A O 1
ATOM 1941 N N . ILE A 1 238 ? 11.300 -7.185 -3.595 1.00 95.69 238 ILE A N 1
ATOM 1942 C CA . ILE A 1 238 ? 12.656 -6.729 -3.258 1.00 95.69 238 ILE A CA 1
ATOM 1943 C C . ILE A 1 238 ? 12.885 -6.781 -1.744 1.00 95.69 238 ILE A C 1
ATOM 1945 O O . ILE A 1 238 ? 13.922 -7.283 -1.307 1.00 95.69 238 ILE A O 1
ATOM 1949 N N . ALA A 1 239 ? 11.930 -6.316 -0.931 1.00 95.88 239 ALA A N 1
ATOM 1950 C CA . ALA A 1 239 ? 12.070 -6.343 0.524 1.00 95.88 239 ALA A CA 1
ATOM 1951 C C . ALA A 1 239 ? 12.158 -7.778 1.058 1.00 95.88 239 ALA A C 1
ATOM 1953 O O . ALA A 1 239 ? 12.969 -8.058 1.938 1.00 95.88 239 ALA A O 1
ATOM 1954 N N . SER A 1 240 ? 11.365 -8.694 0.502 1.00 95.00 240 SER A N 1
ATOM 1955 C CA . SER A 1 240 ? 11.353 -10.099 0.921 1.00 95.00 240 SER A CA 1
ATOM 1956 C C . SER A 1 240 ? 12.653 -10.810 0.544 1.00 95.00 240 SER A C 1
ATOM 1958 O O . SER A 1 240 ? 13.247 -11.497 1.371 1.00 95.00 240 SER A O 1
ATOM 1960 N N . LEU A 1 241 ? 13.153 -10.589 -0.677 1.00 94.25 241 LEU A N 1
ATOM 1961 C CA . LEU A 1 241 ? 14.434 -11.143 -1.125 1.00 94.25 241 LEU A CA 1
ATOM 1962 C C . LEU A 1 241 ? 15.630 -10.542 -0.378 1.00 94.25 241 LEU A C 1
ATOM 1964 O O . LEU A 1 241 ? 16.619 -11.241 -0.179 1.00 94.25 241 LEU A O 1
ATOM 1968 N N . SER A 1 242 ? 15.536 -9.290 0.082 1.00 96.31 242 SER A N 1
ATOM 1969 C CA . SER A 1 242 ? 16.601 -8.617 0.844 1.00 96.31 242 SER A CA 1
ATOM 1970 C C . SER A 1 242 ? 16.825 -9.207 2.241 1.00 96.31 242 SER A C 1
ATOM 1972 O O . SER A 1 242 ? 17.905 -9.030 2.803 1.00 96.31 242 SER A O 1
ATOM 1974 N N . VAL A 1 243 ? 15.859 -9.956 2.789 1.00 94.94 243 VAL A N 1
ATOM 1975 C CA . VAL A 1 243 ? 16.006 -10.644 4.086 1.00 94.94 243 VAL A CA 1
ATOM 1976 C C . VAL A 1 243 ? 17.145 -11.665 4.046 1.00 94.94 243 VAL A C 1
ATOM 1978 O O . VAL A 1 243 ? 17.901 -11.774 5.005 1.00 94.94 243 VAL A O 1
ATOM 1981 N N . ILE A 1 244 ? 17.318 -12.370 2.925 1.00 91.56 244 ILE A N 1
ATOM 1982 C CA . ILE A 1 244 ? 18.338 -13.415 2.767 1.00 91.56 244 ILE A CA 1
ATOM 1983 C C . ILE A 1 244 ? 19.767 -12.846 2.867 1.00 91.56 244 ILE A C 1
ATOM 1985 O O . ILE A 1 244 ? 20.521 -13.298 3.732 1.00 91.56 244 ILE A O 1
ATOM 1989 N N . PRO A 1 245 ? 20.190 -11.862 2.043 1.00 94.69 245 PRO A N 1
ATOM 1990 C CA . PRO A 1 245 ? 21.522 -11.285 2.176 1.00 94.69 245 PRO A CA 1
ATOM 1991 C C . PRO A 1 245 ? 21.700 -10.570 3.519 1.00 94.69 245 PRO A C 1
ATOM 1993 O O . PRO A 1 245 ? 22.772 -10.688 4.107 1.00 94.69 245 PRO A O 1
ATOM 1996 N N . ALA A 1 246 ? 20.669 -9.898 4.048 1.00 93.38 246 ALA A N 1
ATOM 1997 C CA . ALA A 1 246 ? 20.739 -9.265 5.366 1.00 93.38 246 ALA A CA 1
ATOM 1998 C C . ALA A 1 246 ? 21.030 -10.283 6.482 1.00 93.38 246 ALA A C 1
ATOM 2000 O O . ALA A 1 246 ? 21.915 -10.055 7.305 1.00 93.38 246 ALA A O 1
ATOM 2001 N N . PHE A 1 247 ? 20.357 -11.436 6.455 1.00 92.56 247 PHE A N 1
ATOM 2002 C CA . PHE A 1 247 ? 20.593 -12.545 7.376 1.00 92.56 247 PHE A CA 1
ATOM 2003 C C . PHE A 1 247 ? 22.037 -13.053 7.298 1.00 92.56 247 PHE A C 1
ATOM 2005 O O . PHE A 1 247 ? 22.713 -13.175 8.317 1.00 92.56 247 PHE A O 1
ATOM 2012 N N . PHE A 1 248 ? 22.561 -13.300 6.093 1.00 91.44 248 PHE A N 1
ATOM 2013 C CA . PHE A 1 248 ? 23.941 -13.775 5.940 1.00 91.44 248 PHE A CA 1
ATOM 2014 C C . PHE A 1 248 ? 24.984 -12.740 6.374 1.00 91.44 248 PHE A C 1
ATOM 2016 O O . PHE A 1 248 ? 26.025 -13.116 6.918 1.00 91.44 248 PHE A O 1
ATOM 2023 N N . VAL A 1 249 ? 24.709 -11.449 6.179 1.00 93.12 249 VAL A N 1
ATOM 2024 C CA . VAL A 1 249 ? 25.551 -10.367 6.700 1.00 93.12 249 VAL A CA 1
ATOM 2025 C C . VAL A 1 249 ? 25.528 -10.364 8.230 1.00 93.12 249 VAL A C 1
ATOM 2027 O O . VAL A 1 249 ? 26.595 -10.398 8.839 1.00 93.12 249 VAL A O 1
ATOM 2030 N N . GLY A 1 250 ? 24.349 -10.409 8.860 1.00 91.88 250 GLY A N 1
ATOM 2031 C CA . GLY A 1 250 ? 24.216 -10.488 10.321 1.00 91.88 250 GLY A CA 1
ATOM 2032 C C . GLY A 1 250 ? 24.943 -11.701 10.904 1.00 91.88 250 GLY A C 1
ATOM 2033 O O . GLY A 1 250 ? 25.753 -11.576 11.828 1.00 91.88 250 GLY A O 1
ATOM 2034 N N . ARG A 1 251 ? 24.770 -12.862 10.263 1.00 88.88 251 ARG A N 1
ATOM 2035 C CA . ARG A 1 251 ? 25.425 -14.115 10.647 1.00 88.88 251 ARG A CA 1
ATOM 2036 C C . ARG A 1 251 ? 26.945 -14.026 10.591 1.00 88.88 251 ARG A C 1
ATOM 2038 O O . ARG A 1 251 ? 27.626 -14.605 11.436 1.00 88.88 251 ARG A O 1
ATOM 2045 N N . ARG A 1 252 ? 27.491 -13.314 9.601 1.00 90.75 252 ARG A N 1
ATOM 2046 C CA . ARG A 1 252 ? 28.940 -13.133 9.452 1.00 90.75 252 ARG A CA 1
ATOM 2047 C C . ARG A 1 252 ? 29.546 -12.354 10.620 1.00 90.75 252 ARG A C 1
ATOM 2049 O O . ARG A 1 252 ? 30.672 -12.656 11.000 1.00 90.75 252 ARG A O 1
ATOM 2056 N N . PHE A 1 253 ? 28.831 -11.375 11.174 1.00 91.38 253 PHE A N 1
ATOM 2057 C CA . PHE A 1 253 ? 29.365 -10.503 12.223 1.00 91.38 253 PHE A CA 1
ATOM 2058 C C . PHE A 1 253 ? 29.067 -10.983 13.646 1.00 91.38 253 PHE A C 1
ATOM 2060 O O . PHE A 1 253 ? 29.923 -10.833 14.512 1.00 91.38 253 PHE A O 1
ATOM 2067 N N . GLY A 1 254 ? 27.896 -11.572 13.901 1.00 85.56 254 GLY A N 1
ATOM 2068 C CA . GLY A 1 254 ? 27.495 -11.986 15.254 1.00 85.56 254 GLY A CA 1
ATOM 2069 C C . GLY A 1 254 ? 27.133 -13.466 15.399 1.00 85.56 254 GLY A C 1
ATOM 2070 O O . GLY A 1 254 ? 26.505 -13.855 16.383 1.00 85.56 254 GLY A O 1
ATOM 2071 N N . GLY A 1 255 ? 27.509 -14.309 14.432 1.00 81.44 255 GLY A N 1
ATOM 2072 C CA . GLY A 1 255 ? 27.216 -15.743 14.453 1.00 81.44 255 GLY A CA 1
ATOM 2073 C C . GLY A 1 255 ? 25.724 -16.057 14.286 1.00 81.44 255 GLY A C 1
ATOM 2074 O O . GLY A 1 255 ? 24.932 -15.205 13.902 1.00 81.44 255 GLY A O 1
ATOM 2075 N N . ASN A 1 256 ? 25.320 -17.295 14.593 1.00 75.94 256 ASN A N 1
ATOM 2076 C CA . ASN A 1 256 ? 23.949 -17.799 14.367 1.00 75.94 256 ASN A CA 1
ATOM 2077 C C . ASN A 1 256 ? 22.850 -17.118 15.217 1.00 75.94 256 ASN A C 1
ATOM 2079 O O . ASN A 1 256 ? 21.692 -17.505 15.119 1.00 75.94 256 ASN A O 1
ATOM 2083 N N . VAL A 1 257 ? 23.211 -16.202 16.122 1.00 72.94 257 VAL A N 1
ATOM 2084 C CA . VAL A 1 257 ? 22.254 -15.451 16.957 1.00 72.94 257 VAL A CA 1
ATOM 2085 C C . VAL A 1 257 ? 21.965 -14.072 16.356 1.00 72.94 257 VAL A C 1
ATOM 2087 O O . VAL A 1 257 ? 20.876 -13.544 16.547 1.00 72.94 257 VAL A O 1
ATOM 2090 N N . ALA A 1 258 ? 22.925 -13.488 15.632 1.00 70.31 258 ALA A N 1
ATOM 2091 C CA . ALA A 1 258 ? 22.778 -12.178 14.993 1.00 70.31 258 ALA A CA 1
ATOM 2092 C C . ALA A 1 258 ? 22.283 -12.248 13.540 1.00 70.31 258 ALA A C 1
ATOM 2094 O O . ALA A 1 258 ? 21.867 -11.229 12.988 1.00 70.31 258 ALA A O 1
ATOM 2095 N N . GLY A 1 259 ? 22.383 -13.423 12.917 1.00 56.44 259 GLY A N 1
ATOM 2096 C CA . GLY A 1 259 ? 21.751 -13.759 11.647 1.00 56.44 259 GLY A CA 1
ATOM 2097 C C . GLY A 1 259 ? 20.836 -14.932 11.875 1.00 56.44 259 GLY A C 1
ATOM 2098 O O . GLY A 1 259 ? 21.377 -16.047 12.071 1.00 56.44 259 GLY A O 1
#

Secondary structure (DSSP, 8-state):
------SSSSSHHHHTTTTTSSSS------------HHHHHHHHHHHHHHTHHHHHHHHHHHHHHHHHHHHHHHHHHHHH-THHHHHHHHHHHHHHHHHHHHHHHHH-TT--HHHHHHHHHHHHHHHHHHSHHHHHHHHHHHHHHHHHHHB-TTSPBPPSSHHHHHHHHHHHHHHHHSSS-SEEETTEEEETTSSTTT-EE----HHHHHHHHHHHHHHTT-TT--HHHHHHHHHHHHHHHHHHHHHHHHHHHHHHHH-

pLDDT: mean 87.91, std 15.18, range [48.0, 98.5]